Protein AF-A0A8S3FYD8-F1 (afdb_monomer_lite)

pLDDT: mean 73.53, std 14.23, range [37.28, 95.0]

Radius of gyration: 24.41 Å; chains: 1; bounding box: 54×34×75 Å

Structure (mmCIF, N/CA/C/O backbone):
data_AF-A0A8S3FYD8-F1
#
_entry.id   AF-A0A8S3FYD8-F1
#
loop_
_atom_site.group_PDB
_atom_site.id
_atom_site.type_symbol
_atom_site.label_atom_id
_atom_site.label_alt_id
_atom_site.label_comp_id
_atom_site.label_asym_id
_atom_site.label_entity_id
_atom_site.label_seq_id
_atom_site.pdbx_PDB_ins_code
_atom_site.Cartn_x
_atom_site.Cartn_y
_atom_site.Cartn_z
_atom_site.occupancy
_atom_site.B_iso_or_equiv
_atom_site.auth_seq_id
_atom_site.auth_comp_id
_atom_site.auth_asym_id
_atom_site.auth_atom_id
_atom_site.pdbx_PDB_model_num
ATOM 1 N N . THR A 1 1 ? -15.188 19.829 -11.669 1.00 52.38 1 THR A N 1
ATOM 2 C CA . THR A 1 1 ? -14.509 18.523 -11.457 1.00 52.38 1 THR A CA 1
ATOM 3 C C . THR A 1 1 ? -14.418 17.639 -12.703 1.00 52.38 1 THR A C 1
ATOM 5 O O . THR A 1 1 ? -13.476 16.859 -12.767 1.00 52.38 1 THR A O 1
ATOM 8 N N . ARG A 1 2 ? -15.321 17.734 -13.700 1.00 42.88 2 ARG A N 1
ATOM 9 C CA . ARG A 1 2 ? -15.277 16.916 -14.939 1.00 42.88 2 ARG A CA 1
ATOM 10 C C . ARG A 1 2 ? -14.131 17.308 -15.902 1.00 42.88 2 ARG A C 1
ATOM 12 O O . ARG A 1 2 ? -13.414 16.416 -16.341 1.00 42.88 2 ARG A O 1
ATOM 19 N N . ASN A 1 3 ? -13.878 18.611 -16.092 1.00 51.38 3 ASN A N 1
ATOM 20 C CA . ASN A 1 3 ? -12.781 19.121 -16.938 1.00 51.38 3 ASN A CA 1
ATOM 21 C C . ASN A 1 3 ? -11.383 18.725 -16.440 1.00 51.38 3 ASN A C 1
ATOM 23 O O . ASN A 1 3 ? -10.582 18.248 -17.230 1.00 51.38 3 ASN A O 1
ATOM 27 N N . ASN A 1 4 ? -11.104 18.809 -15.133 1.00 56.72 4 ASN A N 1
ATOM 28 C CA . ASN A 1 4 ? -9.782 18.427 -14.610 1.00 56.72 4 ASN A CA 1
ATOM 29 C C . ASN A 1 4 ? -9.491 16.926 -14.765 1.00 56.72 4 ASN A C 1
ATOM 31 O O . ASN A 1 4 ? -8.348 16.554 -14.984 1.00 56.72 4 ASN A O 1
ATOM 35 N N . LYS A 1 5 ? -10.509 16.053 -14.694 1.00 61.22 5 LYS A N 1
ATOM 36 C CA . LYS A 1 5 ? -10.326 14.611 -14.943 1.00 61.22 5 LYS A CA 1
ATOM 37 C C . LYS A 1 5 ? -10.052 14.306 -16.418 1.00 61.22 5 LYS A C 1
ATOM 39 O O . LYS A 1 5 ? -9.301 13.382 -16.702 1.00 61.22 5 LYS A O 1
ATOM 44 N N . GLN A 1 6 ? -10.671 15.044 -17.340 1.00 64.75 6 GLN A N 1
ATOM 45 C CA . GLN A 1 6 ? -10.434 14.892 -18.780 1.00 64.75 6 GLN A CA 1
ATOM 46 C C . GLN A 1 6 ? -9.068 15.450 -19.186 1.00 64.75 6 GLN A C 1
ATOM 48 O O . GLN A 1 6 ? -8.337 14.772 -19.897 1.00 64.75 6 GLN A O 1
ATOM 53 N N . LEU A 1 7 ? -8.694 16.619 -18.659 1.00 64.81 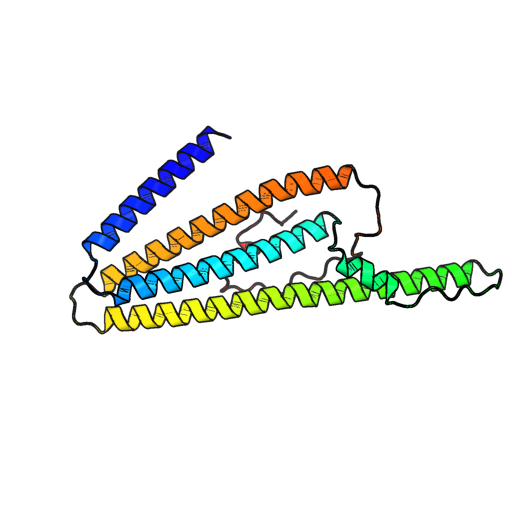7 LEU A N 1
ATOM 54 C CA . LEU A 1 7 ? -7.370 17.207 -18.850 1.00 64.81 7 LEU A CA 1
ATOM 55 C C . LEU A 1 7 ? -6.269 16.307 -18.277 1.00 64.81 7 LEU A C 1
ATOM 57 O O . LEU A 1 7 ? -5.275 16.068 -18.947 1.00 64.81 7 LEU A O 1
ATOM 61 N N . GLN A 1 8 ? -6.471 15.735 -17.086 1.00 66.00 8 GLN A N 1
ATOM 62 C CA . GLN A 1 8 ? -5.500 14.807 -16.509 1.00 66.00 8 GLN A CA 1
ATOM 63 C C . GLN A 1 8 ? -5.354 13.536 -17.349 1.00 66.00 8 GLN A C 1
ATOM 65 O O . GLN A 1 8 ? -4.237 13.121 -17.610 1.00 66.00 8 GLN A O 1
ATOM 70 N N . LYS A 1 9 ? -6.461 12.954 -17.833 1.00 69.62 9 LYS A N 1
ATOM 71 C CA . LYS A 1 9 ? -6.405 11.816 -18.764 1.00 69.62 9 LYS A CA 1
ATOM 72 C C . LYS A 1 9 ? -5.676 12.160 -20.061 1.00 69.62 9 LYS A C 1
ATOM 74 O O . LYS A 1 9 ? -4.971 11.315 -20.590 1.00 69.62 9 LYS A O 1
ATOM 79 N N . PHE A 1 10 ? -5.859 13.375 -20.574 1.00 64.44 10 PHE A N 1
ATOM 80 C CA . PHE A 1 10 ? -5.164 13.841 -21.770 1.00 64.44 10 PHE A CA 1
ATOM 81 C C . PHE A 1 10 ? -3.656 13.985 -21.527 1.00 64.44 10 PHE A C 1
ATOM 83 O O . PHE A 1 10 ? -2.876 13.460 -22.310 1.00 64.44 10 PHE A O 1
ATOM 90 N N . ILE A 1 11 ? -3.255 14.623 -20.422 1.00 65.62 11 ILE A N 1
ATOM 91 C CA . ILE A 1 11 ? -1.847 14.758 -20.010 1.00 65.62 11 ILE A CA 1
ATOM 92 C C . ILE A 1 11 ? -1.217 13.381 -19.785 1.00 65.62 11 ILE A C 1
ATOM 94 O O . ILE A 1 11 ? -0.105 13.131 -20.243 1.00 65.62 11 ILE A O 1
ATOM 98 N N . ASP A 1 12 ? -1.936 12.481 -19.110 1.00 70.19 12 ASP A N 1
ATOM 99 C CA . ASP A 1 12 ? -1.457 11.130 -18.846 1.00 70.19 12 ASP A CA 1
ATOM 100 C C . ASP A 1 12 ? -1.263 10.363 -20.166 1.00 70.19 12 ASP A C 1
ATOM 102 O O . ASP A 1 12 ? -0.187 9.828 -20.399 1.00 70.19 12 ASP A O 1
ATOM 106 N N . ASN A 1 13 ? -2.241 10.403 -21.077 1.00 69.50 13 ASN A N 1
ATOM 107 C CA . ASN A 1 13 ? -2.130 9.771 -22.394 1.00 69.50 13 ASN A CA 1
ATOM 108 C C . ASN A 1 13 ? -1.018 10.385 -23.261 1.00 69.50 13 ASN A C 1
ATOM 110 O O . ASN A 1 13 ? -0.365 9.663 -24.006 1.00 69.50 13 ASN A O 1
ATOM 114 N N . PHE A 1 14 ? -0.813 11.704 -23.203 1.00 64.88 14 PHE A N 1
ATOM 115 C CA . PHE A 1 14 ? 0.225 12.383 -23.979 1.00 64.88 14 PHE A CA 1
ATOM 116 C C . PHE A 1 14 ? 1.622 11.959 -23.519 1.00 64.88 14 PHE A C 1
ATOM 118 O O . PHE A 1 14 ? 2.414 11.500 -24.337 1.00 64.88 14 PHE A O 1
ATOM 125 N N . HIS A 1 15 ? 1.893 12.018 -22.212 1.00 62.22 15 HIS A N 1
ATOM 126 C CA . HIS A 1 15 ? 3.175 11.578 -21.661 1.00 62.22 15 HIS A CA 1
ATOM 127 C C . HIS A 1 15 ? 3.398 10.076 -21.818 1.00 62.22 15 HIS A C 1
ATOM 129 O O . HIS A 1 15 ? 4.518 9.662 -22.092 1.00 62.22 15 HIS A O 1
ATOM 135 N N . GLU A 1 16 ? 2.357 9.256 -21.669 1.00 65.38 16 GLU A N 1
ATOM 136 C CA . GLU A 1 16 ? 2.450 7.810 -21.878 1.00 65.38 16 GLU A CA 1
ATOM 137 C C . GLU A 1 16 ? 2.788 7.489 -23.339 1.00 65.38 16 GLU A C 1
ATOM 139 O O . GLU A 1 16 ? 3.662 6.664 -23.582 1.00 65.38 16 GLU A O 1
ATOM 144 N N . ASN A 1 17 ? 2.200 8.207 -24.302 1.00 62.59 17 ASN A N 1
ATOM 145 C CA . ASN A 1 17 ? 2.540 8.079 -25.719 1.00 62.59 17 ASN A CA 1
ATOM 146 C C . ASN A 1 17 ? 3.960 8.571 -26.033 1.00 62.59 17 ASN A C 1
ATOM 148 O O . ASN A 1 17 ? 4.659 7.918 -26.798 1.00 62.59 17 ASN A O 1
ATOM 152 N N . GLU A 1 18 ? 4.402 9.683 -25.448 1.00 60.47 18 GLU A N 1
ATOM 153 C CA . GLU A 1 18 ? 5.739 10.250 -25.669 1.00 60.47 18 GLU A CA 1
ATOM 154 C C . GLU A 1 18 ? 6.841 9.362 -25.060 1.00 60.47 18 GLU A C 1
ATOM 156 O O . GLU A 1 18 ? 7.821 9.031 -25.730 1.00 60.47 18 GLU A O 1
ATOM 161 N N . LEU A 1 19 ? 6.646 8.869 -23.830 1.00 61.19 19 LEU A N 1
ATOM 162 C CA . LEU A 1 19 ? 7.533 7.892 -23.188 1.00 61.19 19 LEU A CA 1
ATOM 163 C C . LEU A 1 19 ? 7.531 6.559 -23.934 1.00 61.19 19 LEU A C 1
ATOM 165 O O . LEU A 1 19 ? 8.596 5.990 -24.154 1.00 61.19 19 LEU A O 1
ATOM 169 N N . PHE A 1 20 ? 6.363 6.065 -24.355 1.00 62.00 20 PHE A N 1
ATOM 170 C CA . PHE A 1 20 ? 6.270 4.827 -25.124 1.00 62.00 20 PHE A CA 1
ATOM 171 C C . PHE A 1 20 ? 6.949 4.963 -26.489 1.00 62.00 20 PHE A C 1
ATOM 173 O O . PHE A 1 20 ? 7.693 4.067 -26.876 1.00 62.00 20 PHE A O 1
ATOM 180 N N . GLN A 1 21 ? 6.771 6.083 -27.198 1.00 59.66 21 GLN A N 1
ATOM 181 C CA . GLN A 1 21 ? 7.483 6.365 -28.450 1.00 59.66 21 GLN A CA 1
ATOM 182 C C . GLN A 1 21 ? 8.993 6.441 -28.229 1.00 59.66 21 GLN A C 1
ATOM 184 O O . GLN A 1 21 ? 9.745 5.852 -29.000 1.00 59.66 21 GLN A O 1
ATOM 189 N N . THR A 1 22 ? 9.440 7.085 -27.153 1.00 58.31 22 THR A N 1
ATOM 190 C CA . THR A 1 22 ? 10.866 7.204 -26.827 1.00 58.31 22 THR A CA 1
ATOM 191 C C . THR A 1 22 ? 11.478 5.833 -26.522 1.00 58.31 22 THR A C 1
ATOM 193 O O . THR A 1 22 ? 12.444 5.442 -27.169 1.00 58.31 22 THR A O 1
ATOM 196 N N . ILE A 1 23 ? 10.851 5.031 -25.654 1.00 57.91 23 ILE A N 1
ATOM 197 C CA . ILE A 1 23 ? 11.277 3.649 -25.366 1.00 57.91 23 ILE A CA 1
ATOM 198 C C . ILE A 1 23 ? 11.252 2.797 -26.639 1.00 57.91 23 ILE A C 1
ATOM 200 O O . ILE A 1 23 ? 12.173 2.027 -26.878 1.00 57.91 23 ILE A O 1
ATOM 204 N N . SER A 1 24 ? 10.242 2.966 -27.497 1.00 56.91 24 SER A N 1
ATOM 205 C CA . SER A 1 24 ? 10.142 2.263 -28.784 1.00 56.91 24 SER A CA 1
ATOM 206 C C . SER A 1 24 ? 11.234 2.667 -29.778 1.00 56.91 24 SER A C 1
ATOM 208 O O . SER A 1 24 ? 11.618 1.855 -30.612 1.00 56.91 24 SER A O 1
ATOM 210 N N . THR A 1 25 ? 11.747 3.896 -29.686 1.00 54.56 25 THR A N 1
ATOM 211 C CA . THR A 1 25 ? 12.804 4.428 -30.564 1.00 54.56 25 THR A CA 1
ATOM 212 C C . THR A 1 25 ? 14.178 3.865 -30.196 1.00 54.56 25 THR A C 1
ATOM 214 O O . THR A 1 25 ? 15.016 3.665 -31.072 1.00 54.56 25 THR A O 1
ATOM 217 N N . TYR A 1 26 ? 14.395 3.552 -28.915 1.00 53.84 26 TYR A N 1
ATOM 218 C CA . TYR A 1 26 ? 15.633 2.944 -28.412 1.00 53.84 26 TYR A CA 1
ATOM 219 C C . TYR A 1 26 ? 15.473 1.473 -28.009 1.00 53.84 26 TYR A C 1
ATOM 221 O O . TYR A 1 26 ? 16.402 0.896 -27.440 1.00 53.84 26 TYR A O 1
ATOM 229 N N . ARG A 1 27 ? 14.322 0.854 -28.321 1.00 53.62 27 ARG A N 1
ATOM 230 C CA . ARG A 1 27 ? 14.072 -0.578 -28.129 1.00 53.62 27 ARG A CA 1
ATOM 231 C C . ARG A 1 27 ? 15.158 -1.345 -28.869 1.00 53.62 27 ARG A C 1
ATOM 233 O O . ARG A 1 27 ? 15.151 -1.466 -30.092 1.00 53.62 27 ARG A O 1
ATOM 240 N N . LEU A 1 28 ? 16.096 -1.894 -28.111 1.00 51.38 28 LEU A N 1
ATOM 241 C CA . LEU A 1 28 ? 16.905 -2.990 -28.605 1.00 51.38 28 LEU A CA 1
ATOM 242 C C . LEU A 1 28 ? 15.920 -4.144 -28.748 1.00 51.38 28 LEU A C 1
ATOM 244 O O . LEU A 1 28 ? 15.380 -4.572 -27.734 1.00 51.38 28 LEU A O 1
ATOM 248 N N . ASN A 1 29 ? 15.635 -4.570 -29.982 1.00 50.03 29 ASN A N 1
ATOM 249 C CA . ASN A 1 29 ? 14.743 -5.676 -30.364 1.00 50.03 29 ASN A CA 1
ATOM 250 C C . ASN A 1 29 ? 15.049 -6.988 -29.602 1.00 50.03 29 ASN A C 1
ATOM 252 O O . ASN A 1 29 ? 15.534 -7.957 -30.179 1.00 50.03 29 ASN A O 1
ATOM 256 N N . SER A 1 30 ? 14.793 -7.030 -28.301 1.00 55.94 30 SER A N 1
ATOM 257 C CA . SER A 1 30 ? 15.086 -8.147 -27.419 1.00 55.94 30 SER A CA 1
ATOM 258 C C . SER A 1 30 ? 13.851 -8.400 -26.573 1.00 55.94 30 SER A C 1
ATOM 260 O O . SER A 1 30 ? 13.367 -7.535 -25.845 1.00 55.94 30 SER A O 1
ATOM 262 N N . ILE A 1 31 ? 13.330 -9.615 -26.713 1.00 57.41 31 ILE A N 1
ATOM 263 C CA . ILE A 1 31 ? 12.166 -10.147 -26.000 1.00 57.41 31 ILE A CA 1
ATOM 264 C C . ILE A 1 31 ? 12.330 -10.006 -24.469 1.00 57.41 31 ILE A C 1
ATOM 266 O O . ILE A 1 31 ? 11.337 -9.962 -23.745 1.00 57.41 31 ILE A O 1
ATOM 270 N N . ASP A 1 32 ? 13.562 -9.851 -23.980 1.00 68.62 32 ASP A N 1
ATOM 271 C CA . ASP A 1 32 ? 13.905 -9.769 -22.561 1.00 68.62 32 ASP A CA 1
ATOM 272 C C . ASP A 1 32 ? 13.596 -8.403 -21.918 1.00 68.62 32 ASP A C 1
ATOM 274 O O . ASP A 1 32 ? 13.178 -8.359 -20.762 1.00 68.62 32 ASP A O 1
ATOM 278 N N . GLN A 1 33 ? 13.704 -7.279 -22.642 1.00 72.94 33 GLN A N 1
ATOM 279 C CA . GLN A 1 33 ? 13.414 -5.945 -22.078 1.00 72.94 33 GLN A CA 1
ATOM 280 C C . GLN A 1 33 ? 11.937 -5.778 -21.705 1.00 72.94 33 GLN A C 1
ATOM 282 O O . GLN A 1 33 ? 11.613 -5.314 -20.610 1.00 72.94 33 GLN A O 1
ATOM 287 N N . ASP A 1 34 ? 11.038 -6.198 -22.595 1.00 75.56 34 ASP A N 1
ATOM 288 C CA . ASP A 1 34 ? 9.598 -6.141 -22.344 1.00 75.56 34 ASP A CA 1
ATOM 289 C C . ASP A 1 34 ? 9.207 -7.056 -21.172 1.00 75.56 34 ASP A C 1
ATOM 291 O O . ASP A 1 34 ? 8.317 -6.718 -20.390 1.00 75.56 34 ASP A O 1
ATOM 295 N N . GLN A 1 35 ? 9.899 -8.188 -20.987 1.00 84.06 35 GLN A N 1
ATOM 296 C CA . GLN A 1 35 ? 9.692 -9.042 -19.816 1.00 84.06 35 GLN A CA 1
ATOM 297 C C . GLN A 1 35 ? 10.082 -8.336 -18.515 1.00 84.06 35 GLN A C 1
ATOM 299 O O . GLN A 1 35 ? 9.295 -8.369 -17.568 1.00 84.06 35 GLN A O 1
ATOM 304 N N . TYR A 1 36 ? 11.236 -7.665 -18.466 1.00 85.19 36 TYR A N 1
ATOM 305 C CA . TYR A 1 36 ? 11.650 -6.897 -17.287 1.00 85.19 36 TYR A CA 1
ATOM 306 C C . TYR A 1 36 ? 10.662 -5.777 -16.957 1.00 85.19 36 TYR A C 1
ATOM 308 O O . TYR A 1 36 ? 10.220 -5.668 -15.814 1.00 85.19 36 TYR A O 1
ATOM 316 N N . ILE A 1 37 ? 10.253 -4.984 -17.953 1.00 85.00 37 ILE A N 1
ATOM 317 C CA . ILE A 1 37 ? 9.282 -3.897 -17.756 1.00 85.00 37 ILE A CA 1
ATOM 318 C C . ILE A 1 37 ? 7.955 -4.455 -17.227 1.00 85.00 37 ILE A C 1
ATOM 320 O O . ILE A 1 37 ? 7.420 -3.941 -16.245 1.00 85.00 37 ILE A O 1
ATOM 324 N N . ASN A 1 38 ? 7.447 -5.544 -17.811 1.00 87.56 38 ASN A N 1
ATOM 325 C CA . ASN A 1 38 ? 6.203 -6.172 -17.363 1.00 87.56 38 ASN A CA 1
ATOM 326 C C . ASN A 1 38 ? 6.300 -6.712 -15.927 1.00 87.56 38 ASN A C 1
ATOM 328 O O . ASN A 1 38 ? 5.356 -6.560 -15.149 1.00 87.56 38 ASN A O 1
ATOM 332 N N . ARG A 1 39 ? 7.434 -7.311 -15.541 1.00 92.31 39 ARG A N 1
ATOM 333 C CA . ARG A 1 39 ? 7.658 -7.782 -14.163 1.00 92.31 39 ARG A CA 1
ATOM 334 C C . ARG A 1 39 ? 7.722 -6.621 -13.176 1.00 92.31 39 ARG A C 1
ATOM 336 O O . ARG A 1 39 ? 7.016 -6.651 -12.169 1.00 92.31 39 ARG A O 1
ATOM 343 N N . LEU A 1 40 ? 8.489 -5.577 -13.491 1.00 92.00 40 LEU A N 1
ATOM 344 C CA . LEU A 1 40 ? 8.584 -4.358 -12.683 1.00 92.00 40 LEU A CA 1
ATOM 345 C C . LEU A 1 40 ? 7.212 -3.696 -12.500 1.00 92.00 40 LEU A C 1
ATOM 347 O O . LEU A 1 40 ? 6.856 -3.300 -11.387 1.00 92.00 40 LEU A O 1
ATOM 351 N N . MET A 1 41 ? 6.415 -3.624 -13.570 1.00 91.88 41 MET A N 1
ATOM 352 C CA . MET A 1 41 ? 5.044 -3.114 -13.524 1.00 91.88 41 MET A CA 1
ATOM 353 C C . MET A 1 41 ? 4.141 -3.978 -12.646 1.00 91.88 41 MET A C 1
ATOM 355 O O . MET A 1 41 ? 3.469 -3.442 -11.766 1.00 91.88 41 MET A O 1
ATOM 359 N N . SER A 1 42 ? 4.181 -5.304 -12.798 1.00 95.00 42 SER A N 1
ATOM 360 C CA . SER A 1 42 ? 3.393 -6.218 -11.965 1.00 95.00 42 SER A CA 1
ATOM 361 C C . SER A 1 42 ? 3.737 -6.090 -10.476 1.00 95.00 42 SER A C 1
ATOM 363 O O . SER A 1 42 ? 2.839 -6.085 -9.631 1.00 95.00 42 SER A O 1
ATOM 365 N N . ILE A 1 43 ? 5.020 -5.925 -10.133 1.00 94.06 43 ILE A N 1
ATOM 366 C CA . ILE A 1 43 ? 5.446 -5.674 -8.749 1.00 94.06 43 ILE A CA 1
ATOM 367 C C . ILE A 1 43 ? 4.833 -4.363 -8.230 1.00 94.06 43 ILE A C 1
ATOM 369 O O . ILE A 1 43 ? 4.250 -4.348 -7.143 1.00 94.06 43 ILE A O 1
ATOM 373 N N . ARG A 1 44 ? 4.887 -3.273 -9.010 1.00 92.25 44 ARG A N 1
ATOM 374 C CA . ARG A 1 44 ? 4.294 -1.978 -8.624 1.00 92.25 44 ARG A CA 1
ATOM 375 C C . ARG A 1 44 ? 2.775 -2.032 -8.477 1.00 92.25 44 ARG A C 1
ATOM 377 O O . ARG A 1 44 ? 2.238 -1.423 -7.553 1.00 92.25 44 ARG A O 1
ATOM 384 N N . GLU A 1 45 ? 2.078 -2.775 -9.328 1.00 93.44 45 GLU A N 1
ATOM 385 C CA . GLU A 1 45 ? 0.628 -2.980 -9.222 1.00 93.44 45 GLU A CA 1
ATOM 386 C C . GLU A 1 45 ? 0.247 -3.747 -7.948 1.00 93.44 45 GLU A C 1
ATOM 388 O O . GLU A 1 45 ? -0.695 -3.363 -7.244 1.00 93.44 45 GLU A O 1
ATOM 393 N N . LYS A 1 46 ? 1.011 -4.790 -7.594 1.00 94.88 46 LYS A N 1
ATOM 394 C CA . LYS A 1 46 ? 0.821 -5.536 -6.340 1.00 94.88 46 LYS A CA 1
ATOM 395 C C . LYS A 1 46 ? 1.062 -4.649 -5.119 1.00 94.88 46 LYS A C 1
ATOM 397 O O . LYS A 1 46 ? 0.215 -4.613 -4.227 1.00 94.88 46 LYS A O 1
ATOM 402 N N . GLN A 1 47 ? 2.143 -3.862 -5.113 1.00 91.19 47 GLN A N 1
ATOM 403 C CA . GLN A 1 47 ? 2.397 -2.874 -4.055 1.00 91.19 47 GLN A CA 1
ATOM 404 C C . GLN A 1 47 ? 1.269 -1.855 -3.934 1.00 91.19 47 GLN A C 1
ATOM 406 O O . GLN A 1 47 ? 0.808 -1.576 -2.830 1.00 91.19 47 GLN A O 1
ATOM 411 N N . SER A 1 48 ? 0.792 -1.329 -5.064 1.00 91.69 48 SER A N 1
ATOM 412 C CA . SER A 1 48 ? -0.315 -0.376 -5.087 1.00 91.69 48 SER A CA 1
ATOM 413 C C . SER A 1 48 ? -1.596 -0.976 -4.506 1.00 91.69 48 SER A C 1
ATOM 415 O O . SER A 1 48 ? -2.341 -0.265 -3.836 1.00 91.69 48 SER A O 1
ATOM 417 N N . THR A 1 49 ? -1.857 -2.262 -4.748 1.00 93.12 49 THR A N 1
ATOM 418 C CA . THR A 1 49 ? -3.034 -2.967 -4.217 1.00 93.12 49 THR A CA 1
ATOM 419 C C . THR A 1 49 ? -2.946 -3.122 -2.700 1.00 93.12 49 THR A C 1
ATOM 421 O O . THR A 1 49 ? -3.865 -2.729 -1.988 1.00 93.12 49 THR A O 1
ATOM 424 N N . ILE A 1 50 ? -1.806 -3.606 -2.198 1.00 92.50 50 ILE A N 1
ATOM 425 C CA . ILE A 1 50 ? -1.548 -3.747 -0.757 1.00 92.50 50 ILE A CA 1
ATOM 426 C C . ILE A 1 50 ? -1.663 -2.400 -0.048 1.00 92.50 50 ILE A C 1
ATOM 428 O O . ILE A 1 50 ? -2.277 -2.284 1.013 1.00 92.50 50 ILE A O 1
ATOM 432 N N . TYR A 1 51 ? -1.096 -1.361 -0.654 1.00 88.25 51 TYR A N 1
ATOM 433 C CA . TYR A 1 51 ? -1.163 -0.018 -0.111 1.00 88.25 51 TYR A CA 1
ATOM 434 C C . TYR A 1 51 ? -2.594 0.529 -0.089 1.00 88.25 51 TYR A C 1
ATOM 436 O O . TYR A 1 51 ? -3.003 1.169 0.880 1.00 88.25 51 TYR A O 1
ATOM 444 N N . GLU A 1 52 ? -3.388 0.256 -1.126 1.00 89.81 52 GLU A N 1
ATOM 445 C CA . GLU A 1 52 ? -4.805 0.606 -1.130 1.00 89.81 52 GLU A CA 1
ATOM 446 C C . GLU A 1 52 ? -5.555 -0.070 0.028 1.00 89.81 52 GLU A C 1
ATOM 448 O O . GLU A 1 52 ? -6.308 0.600 0.741 1.00 89.81 52 GLU A O 1
ATOM 453 N N . ASP A 1 53 ? -5.324 -1.365 0.251 1.00 89.94 53 ASP A N 1
ATOM 454 C CA . ASP A 1 53 ? -5.951 -2.128 1.333 1.00 89.94 53 ASP A CA 1
ATOM 455 C C . ASP A 1 53 ? -5.559 -1.598 2.720 1.00 89.94 53 ASP A C 1
ATOM 457 O O . ASP A 1 53 ? -6.425 -1.431 3.590 1.00 89.94 53 ASP A O 1
ATOM 461 N N . LEU A 1 54 ? -4.282 -1.245 2.905 1.00 88.75 54 LEU A N 1
ATOM 462 C CA . LEU A 1 54 ? -3.781 -0.580 4.107 1.00 88.75 54 LEU A CA 1
ATOM 463 C C . LEU A 1 54 ? -4.514 0.748 4.352 1.00 88.75 54 LEU A C 1
ATOM 465 O O . LEU A 1 54 ? -5.123 0.935 5.408 1.00 88.75 54 LEU A O 1
ATOM 469 N N . LEU A 1 55 ? -4.539 1.646 3.361 1.00 85.69 55 LEU A N 1
ATOM 470 C CA . LEU A 1 55 ? -5.230 2.936 3.471 1.00 85.69 55 LEU A CA 1
ATOM 471 C C . LEU A 1 55 ? -6.731 2.763 3.738 1.00 85.69 55 LEU A C 1
ATOM 473 O O . LEU A 1 55 ? -7.341 3.542 4.477 1.00 85.69 55 LEU A O 1
ATOM 477 N N . MET A 1 56 ? -7.349 1.736 3.154 1.00 84.94 56 MET A N 1
ATOM 478 C CA . MET A 1 56 ? -8.748 1.403 3.399 1.00 84.94 56 MET A CA 1
ATOM 479 C C . MET A 1 56 ? -8.998 0.940 4.832 1.00 84.94 56 MET A C 1
ATOM 481 O O . MET A 1 56 ? -10.016 1.330 5.417 1.00 84.94 56 MET A O 1
ATOM 485 N N . LEU A 1 57 ? -8.102 0.138 5.410 1.00 85.50 57 LEU A N 1
ATOM 486 C CA . LEU A 1 57 ? -8.169 -0.265 6.813 1.00 85.50 57 LEU A CA 1
ATOM 487 C C . LEU A 1 57 ? -8.041 0.951 7.741 1.00 85.50 57 LEU A C 1
ATOM 489 O O . LEU A 1 57 ? -8.883 1.132 8.626 1.00 85.50 57 LEU A O 1
ATOM 493 N N . GLU A 1 58 ? -7.058 1.819 7.500 1.00 82.31 58 GLU A N 1
ATOM 494 C CA . GLU A 1 58 ? -6.853 3.040 8.288 1.00 82.31 58 GLU A CA 1
ATOM 495 C C . GLU A 1 58 ? -8.071 3.967 8.225 1.00 82.31 58 GLU A C 1
ATOM 497 O O . GLU A 1 58 ? -8.611 4.375 9.257 1.00 82.31 58 GLU A O 1
ATOM 502 N N . MET A 1 59 ? -8.588 4.233 7.021 1.00 79.06 59 MET A N 1
ATOM 503 C CA . MET A 1 59 ? -9.784 5.060 6.833 1.00 79.06 59 MET A CA 1
ATOM 504 C C . MET A 1 59 ? -11.009 4.479 7.534 1.00 79.06 59 MET A C 1
ATOM 506 O O . MET A 1 59 ? -11.800 5.221 8.127 1.00 79.06 59 MET A O 1
ATOM 510 N N . ARG A 1 60 ? -11.186 3.156 7.475 1.00 79.38 60 ARG A N 1
ATOM 511 C CA . ARG A 1 60 ? -12.273 2.460 8.168 1.00 79.38 60 ARG A CA 1
ATOM 512 C C . ARG A 1 60 ? -12.176 2.649 9.670 1.00 79.38 60 ARG A C 1
ATOM 514 O O . ARG A 1 60 ? -13.188 2.977 10.288 1.00 79.38 60 ARG A O 1
ATOM 521 N N . VAL A 1 61 ? -10.992 2.510 10.257 1.00 78.56 61 VAL A N 1
ATOM 522 C CA . VAL A 1 61 ? -10.854 2.684 11.703 1.00 78.56 61 VAL A CA 1
ATOM 523 C C . VAL A 1 61 ? -11.030 4.147 12.112 1.00 78.56 61 VAL A C 1
ATOM 525 O O . VAL A 1 61 ? -11.790 4.412 13.045 1.00 78.56 61 VAL A O 1
ATOM 528 N N . LEU A 1 62 ? -10.440 5.101 11.381 1.00 76.25 62 LEU A N 1
ATOM 529 C CA . LEU A 1 62 ? -10.652 6.539 11.603 1.00 76.25 62 LEU A CA 1
ATOM 530 C C . LEU A 1 62 ? -12.143 6.900 11.559 1.00 76.25 62 LEU A C 1
ATOM 532 O O . LEU A 1 62 ? -12.646 7.665 12.383 1.00 76.25 62 LEU A O 1
ATOM 536 N N . CYS A 1 63 ? -12.881 6.297 10.627 1.00 73.62 63 CYS A N 1
ATOM 537 C CA . CYS A 1 63 ? -14.321 6.490 10.495 1.00 73.62 63 CYS A CA 1
ATOM 538 C C . CYS A 1 63 ? -15.156 5.611 11.441 1.00 73.62 63 CYS A C 1
ATOM 540 O O . CYS A 1 63 ? -16.383 5.632 11.338 1.00 73.62 63 CYS A O 1
ATOM 542 N N . LYS A 1 64 ? -14.535 4.876 12.375 1.00 76.19 64 LYS A N 1
ATOM 543 C CA . LYS A 1 64 ? -15.211 4.008 13.356 1.00 76.19 64 LYS A CA 1
ATOM 544 C C . LYS A 1 64 ? -16.064 2.915 12.692 1.00 76.19 64 LYS A C 1
ATOM 546 O O . LYS A 1 64 ? -17.175 2.616 13.125 1.00 76.19 64 LYS A O 1
ATOM 551 N N . PHE A 1 65 ? -15.548 2.339 11.609 1.00 75.69 65 PHE A N 1
ATOM 552 C CA . PHE A 1 65 ? -16.102 1.205 10.869 1.00 75.69 65 PHE A CA 1
ATOM 553 C C . PHE A 1 65 ? -15.122 0.033 10.892 1.00 75.69 65 PHE A C 1
ATOM 555 O O . PHE A 1 65 ? -14.578 -0.357 9.860 1.00 75.69 65 PHE A O 1
ATOM 562 N N . LEU A 1 66 ? -14.884 -0.526 12.079 1.00 73.50 66 LEU A N 1
ATOM 563 C CA . LEU A 1 66 ? -14.031 -1.704 12.205 1.00 73.50 66 LEU A CA 1
ATOM 564 C C . LEU A 1 66 ? -14.569 -2.881 11.378 1.00 73.50 66 LEU A C 1
ATOM 566 O O . LEU A 1 66 ? -15.789 -3.057 11.283 1.00 73.50 66 LEU A O 1
ATOM 570 N N . PRO A 1 67 ? -13.684 -3.690 10.771 1.00 73.12 67 PRO A N 1
ATOM 571 C CA . PRO A 1 67 ? -14.124 -4.903 10.111 1.00 73.12 67 PRO A CA 1
ATOM 572 C C . PRO A 1 67 ? -14.713 -5.905 11.120 1.00 73.12 67 PRO A C 1
ATOM 574 O O . PRO A 1 67 ? -14.366 -5.924 12.300 1.00 73.12 67 PRO A O 1
ATOM 577 N N . LYS A 1 68 ? -15.649 -6.738 10.647 1.00 74.50 68 LYS A N 1
ATOM 578 C CA . LYS A 1 68 ? -16.501 -7.598 11.495 1.00 74.50 68 LYS A CA 1
ATOM 579 C C . LYS A 1 68 ? -15.727 -8.607 12.351 1.00 74.50 68 LYS A C 1
ATOM 581 O O . LYS A 1 68 ? -16.241 -9.068 13.365 1.00 74.50 68 LYS A O 1
ATOM 586 N N . ASN A 1 69 ? -14.511 -8.969 11.952 1.00 73.69 69 ASN A N 1
ATOM 587 C CA . ASN A 1 69 ? -13.618 -9.823 12.737 1.00 73.69 69 ASN A CA 1
ATOM 588 C C . ASN A 1 69 ? -13.248 -9.188 14.093 1.00 73.69 69 ASN A C 1
ATOM 590 O O . ASN A 1 69 ? -13.118 -9.905 15.080 1.00 73.69 69 ASN A O 1
ATOM 594 N N . PHE A 1 70 ? -13.198 -7.855 14.198 1.00 73.69 70 PHE A N 1
ATOM 595 C CA . PHE A 1 70 ? -12.996 -7.167 15.480 1.00 73.69 70 PHE A CA 1
ATOM 596 C C . PHE A 1 70 ? -14.206 -7.290 16.418 1.00 73.69 70 PHE A C 1
ATOM 598 O O . PHE A 1 70 ? -14.035 -7.288 17.637 1.00 73.69 70 PHE A O 1
ATOM 605 N N . ASP A 1 71 ? -15.418 -7.451 15.880 1.00 67.88 71 ASP A N 1
ATOM 606 C CA . ASP A 1 71 ? -16.629 -7.682 16.680 1.00 67.88 71 ASP A CA 1
ATOM 607 C C . ASP A 1 71 ? -16.683 -9.118 17.231 1.00 67.88 71 ASP A C 1
ATOM 609 O O . ASP A 1 71 ? -17.364 -9.394 18.218 1.00 67.88 71 ASP A O 1
ATOM 613 N N . GLN A 1 72 ? -15.954 -10.057 16.617 1.00 72.50 72 GLN A N 1
ATOM 614 C CA . GLN A 1 72 ? -15.848 -11.432 17.115 1.00 72.50 72 GLN A CA 1
ATOM 615 C C . GLN A 1 72 ? -14.968 -11.518 18.371 1.00 72.50 72 GLN A C 1
ATOM 617 O O . GLN A 1 72 ? -15.243 -12.347 19.238 1.00 72.50 72 GLN A O 1
ATOM 622 N N . LEU A 1 73 ? -13.992 -10.614 18.537 1.00 71.81 73 LEU A N 1
ATOM 623 C CA . LEU A 1 73 ? -13.169 -10.526 19.754 1.00 71.81 73 LEU A CA 1
ATOM 624 C C . LEU A 1 73 ? -14.019 -10.252 21.005 1.00 71.81 73 LEU A C 1
ATOM 626 O O . LEU A 1 73 ? -13.753 -10.810 22.065 1.00 71.81 73 LEU A O 1
ATOM 630 N N . GLU A 1 74 ? -15.090 -9.460 20.878 1.00 69.56 74 GLU A N 1
ATOM 631 C CA . GLU A 1 74 ? -16.041 -9.208 21.974 1.00 69.56 74 GLU A CA 1
ATOM 632 C C . GLU A 1 74 ? -16.770 -10.474 22.440 1.00 69.56 74 GLU A C 1
ATOM 634 O O . GLU A 1 74 ? -17.138 -10.582 23.615 1.00 69.56 74 GLU A O 1
ATOM 639 N N . LYS A 1 75 ? -16.988 -11.422 21.519 1.00 71.00 75 LYS A N 1
ATOM 640 C CA . LYS A 1 75 ? -17.637 -12.710 21.794 1.00 71.00 75 LYS A CA 1
ATOM 641 C C . LYS A 1 75 ? -16.659 -13.730 22.375 1.00 71.00 75 LYS A C 1
ATOM 643 O O . LYS A 1 75 ? -17.070 -14.542 23.195 1.00 71.00 75 LYS A O 1
ATOM 648 N N . PHE A 1 76 ? -15.392 -13.679 21.961 1.00 71.62 76 PHE A N 1
ATOM 649 C CA . PHE A 1 76 ? -14.347 -14.607 22.399 1.00 71.62 76 PHE A CA 1
ATOM 650 C C . PHE A 1 76 ? -13.787 -14.263 23.788 1.00 71.62 76 PHE A C 1
ATOM 652 O O . PHE A 1 76 ? -13.525 -15.154 24.593 1.00 71.62 76 PHE A O 1
ATOM 659 N N . ILE A 1 77 ? -13.642 -12.972 24.107 1.00 69.50 77 ILE A N 1
ATOM 660 C CA . ILE A 1 77 ? -13.143 -12.507 25.409 1.00 69.50 77 ILE A CA 1
ATOM 661 C C . ILE A 1 77 ? -14.287 -12.590 26.426 1.00 69.50 77 ILE A C 1
ATOM 663 O O . ILE A 1 77 ? -15.036 -11.628 26.614 1.00 69.50 77 ILE A O 1
ATOM 667 N N . ALA A 1 78 ? -14.406 -13.795 26.994 1.00 58.44 78 ALA A N 1
ATOM 668 C CA . ALA A 1 78 ? -15.256 -14.285 28.081 1.00 58.44 78 ALA A CA 1
ATOM 669 C C . ALA A 1 78 ? -16.637 -13.598 28.242 1.00 58.44 78 ALA A C 1
ATOM 671 O O . ALA A 1 78 ? -16.711 -12.411 28.590 1.00 58.44 78 ALA A O 1
ATOM 672 N N . PRO A 1 79 ? -17.762 -14.327 28.080 1.00 59.03 79 PRO A N 1
ATOM 673 C CA . PRO A 1 79 ? -19.074 -13.790 28.429 1.00 59.03 79 PRO A CA 1
ATOM 674 C C . PRO A 1 79 ? -19.082 -13.352 29.900 1.00 59.03 79 PRO A C 1
ATOM 676 O O . PRO A 1 79 ? -18.457 -13.983 30.751 1.00 59.03 79 PRO A O 1
ATOM 679 N N . MET A 1 80 ? -19.769 -12.245 30.203 1.00 58.22 80 MET A N 1
ATOM 680 C CA . MET A 1 80 ? -19.944 -11.810 31.589 1.00 58.22 80 MET A CA 1
ATOM 681 C C . MET A 1 80 ? -20.591 -12.948 32.374 1.00 58.22 80 MET A C 1
ATOM 683 O O . MET A 1 80 ? -21.753 -13.272 32.135 1.00 58.22 80 MET A O 1
ATOM 687 N N . ILE A 1 81 ? -19.855 -13.524 33.323 1.00 56.59 81 ILE A N 1
ATOM 688 C CA . ILE A 1 81 ? -20.469 -14.295 34.396 1.00 56.59 81 ILE A CA 1
ATOM 689 C C . ILE A 1 81 ? -21.261 -13.261 35.193 1.00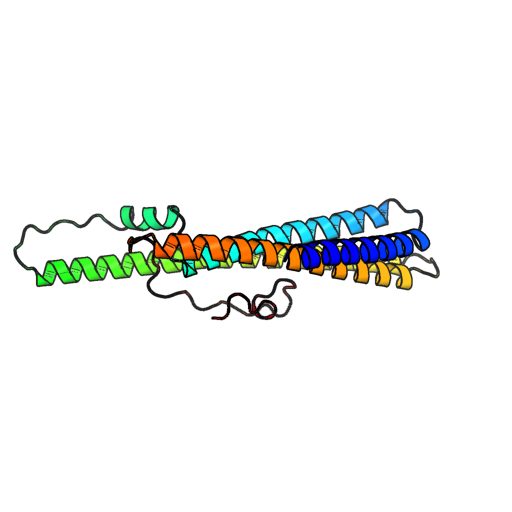 56.59 81 ILE A C 1
ATOM 691 O O . ILE A 1 81 ? -20.681 -12.434 35.898 1.00 56.59 81 ILE A O 1
ATOM 695 N N . TYR A 1 82 ? -22.577 -13.231 34.986 1.00 53.91 82 TYR A N 1
ATOM 696 C CA . TYR A 1 82 ? -23.470 -12.448 35.826 1.00 53.91 82 TYR A CA 1
ATOM 697 C C . TYR A 1 82 ? -23.328 -12.998 37.240 1.00 53.91 82 TYR A C 1
ATOM 699 O O . TYR A 1 82 ? -23.799 -14.091 37.540 1.00 53.91 82 TYR A O 1
ATOM 707 N N . SER A 1 83 ? -22.624 -12.260 38.094 1.00 50.06 83 SER A N 1
ATOM 708 C CA . SER A 1 83 ? -22.676 -12.519 39.522 1.00 50.06 83 SER A CA 1
ATOM 709 C C . SER A 1 83 ? -24.042 -12.030 40.007 1.00 50.06 83 SER A C 1
ATOM 711 O O . SER A 1 83 ? -24.349 -10.855 39.802 1.00 50.06 83 SER A O 1
ATOM 713 N N . PRO A 1 84 ? -24.877 -12.883 40.620 1.00 55.50 84 PRO A N 1
ATOM 714 C CA . PRO A 1 84 ? -26.229 -12.523 41.055 1.00 55.50 84 PRO A CA 1
ATOM 715 C C . PRO A 1 84 ? -26.248 -11.610 42.299 1.00 55.50 84 PRO A C 1
ATOM 717 O O . PRO A 1 84 ? -27.278 -11.459 42.946 1.00 55.50 84 PRO A O 1
ATOM 720 N N . LEU A 1 85 ? -25.115 -11.010 42.673 1.00 54.72 85 LEU A N 1
ATOM 721 C CA . LEU A 1 85 ? -24.968 -10.221 43.892 1.00 54.72 85 LEU A CA 1
ATOM 722 C C . LEU A 1 85 ? -25.144 -8.726 43.593 1.00 54.72 85 LEU A C 1
ATOM 724 O O . LEU A 1 85 ? -24.351 -8.155 42.846 1.00 54.72 85 LEU A O 1
ATOM 728 N N . ASN A 1 86 ? -26.160 -8.121 44.226 1.00 57.75 86 ASN A N 1
ATOM 729 C CA . ASN A 1 86 ? -26.519 -6.691 44.268 1.00 57.75 86 ASN A CA 1
ATOM 730 C C . ASN A 1 86 ? -25.355 -5.784 44.718 1.00 57.75 86 ASN A C 1
ATOM 732 O O . ASN A 1 86 ? -25.364 -5.221 45.811 1.00 57.75 86 ASN A O 1
ATOM 736 N N . ASN A 1 87 ? -24.312 -5.662 43.906 1.00 70.25 87 ASN A N 1
ATOM 737 C CA . ASN A 1 87 ? -23.222 -4.735 44.154 1.00 70.25 87 ASN A CA 1
ATOM 738 C C . ASN A 1 87 ? -22.856 -4.046 42.836 1.00 70.25 87 ASN A C 1
ATOM 740 O O . ASN A 1 87 ? -22.017 -4.522 42.061 1.00 70.25 87 ASN A O 1
ATOM 744 N N . ASP A 1 88 ? -23.548 -2.937 42.568 1.00 74.38 88 ASP A N 1
ATOM 745 C CA . ASP A 1 88 ? -23.423 -2.153 41.337 1.00 74.38 88 ASP A CA 1
ATOM 746 C C . ASP A 1 88 ? -21.970 -1.744 41.074 1.00 74.38 88 ASP A C 1
ATOM 748 O O . ASP A 1 88 ? -21.503 -1.829 39.938 1.00 74.38 88 ASP A O 1
ATOM 752 N N . GLN A 1 89 ? -21.211 -1.432 42.131 1.00 77.69 89 GLN A N 1
ATOM 753 C CA . GLN A 1 89 ? -19.787 -1.099 42.061 1.00 77.69 89 GLN A CA 1
ATOM 754 C C . GLN A 1 89 ? -18.957 -2.241 41.448 1.00 77.69 89 GLN A C 1
ATOM 756 O O . GLN A 1 89 ? -18.249 -2.040 40.461 1.00 77.69 89 GLN A O 1
ATOM 761 N N . LYS A 1 90 ? -19.101 -3.469 41.971 1.00 76.25 90 LYS A N 1
ATOM 762 C CA . LYS A 1 90 ? -18.389 -4.654 41.454 1.00 76.25 90 LYS A CA 1
ATOM 763 C C . LYS A 1 90 ? -18.806 -4.973 40.020 1.00 76.25 90 LYS A C 1
ATOM 765 O O . LYS A 1 90 ? -17.975 -5.352 39.197 1.00 76.25 90 LYS A O 1
ATOM 770 N N . THR A 1 91 ? -20.083 -4.784 39.693 1.00 75.25 91 THR A N 1
ATOM 771 C CA . THR A 1 91 ? -20.592 -4.988 38.330 1.00 75.25 91 THR A CA 1
ATOM 772 C C . THR A 1 91 ? -19.983 -3.980 37.352 1.00 75.25 91 THR A C 1
ATOM 774 O O . THR A 1 91 ? -19.557 -4.363 36.258 1.00 75.25 91 THR A O 1
ATOM 777 N N . ILE A 1 92 ? -19.883 -2.707 37.744 1.00 77.12 92 ILE A N 1
ATOM 778 C CA . ILE A 1 92 ? -19.241 -1.642 36.962 1.00 77.12 92 ILE A CA 1
ATOM 779 C C . ILE A 1 92 ? -17.747 -1.932 36.768 1.00 77.12 92 ILE A C 1
ATOM 781 O O . ILE A 1 92 ? -17.251 -1.856 35.643 1.00 77.12 92 ILE A O 1
ATOM 785 N N . GLU A 1 93 ? -17.028 -2.327 37.819 1.00 79.94 93 GLU A N 1
ATOM 786 C CA . GLU A 1 93 ? -15.602 -2.672 37.747 1.00 79.94 93 GLU A CA 1
ATOM 787 C C . GLU A 1 93 ? -15.331 -3.831 36.782 1.00 79.94 93 GLU A C 1
ATOM 789 O O . GLU A 1 93 ? -14.434 -3.742 35.938 1.00 79.94 93 GLU A O 1
ATOM 794 N N . VAL A 1 94 ? -16.144 -4.892 36.834 1.00 78.75 94 VAL A N 1
ATOM 795 C CA . VAL A 1 94 ? -16.031 -6.034 35.915 1.00 78.75 94 VAL A CA 1
ATOM 796 C C . VAL A 1 94 ? -16.331 -5.615 34.471 1.00 78.75 94 VAL A C 1
ATOM 798 O O . VAL A 1 94 ? -15.595 -6.011 33.562 1.00 78.75 94 VAL A O 1
ATOM 801 N N . ARG A 1 95 ? -17.351 -4.772 34.234 1.00 76.75 95 ARG A N 1
ATOM 802 C CA . ARG A 1 95 ? -17.633 -4.212 32.893 1.00 76.75 95 ARG A CA 1
ATOM 803 C C . ARG A 1 95 ? -16.459 -3.393 32.369 1.00 76.75 95 ARG A C 1
ATOM 805 O O . ARG A 1 95 ? -16.049 -3.589 31.226 1.00 76.75 95 ARG A O 1
ATOM 812 N N . ASN A 1 96 ? -15.892 -2.527 33.204 1.00 78.69 96 ASN A N 1
ATOM 813 C CA . ASN A 1 96 ? -14.761 -1.678 32.840 1.00 78.69 96 ASN A CA 1
ATOM 814 C C . ASN A 1 96 ? -13.507 -2.503 32.541 1.00 78.69 96 ASN A C 1
ATOM 816 O O . ASN A 1 96 ? -12.825 -2.244 31.548 1.00 78.69 96 ASN A O 1
ATOM 820 N N . LYS A 1 97 ? -13.217 -3.526 33.354 1.00 81.19 97 LYS A N 1
ATOM 821 C CA . LYS A 1 97 ? -12.094 -4.442 33.122 1.00 81.19 97 LYS A CA 1
ATOM 822 C C . LYS A 1 97 ? -12.262 -5.186 31.798 1.00 81.19 97 LYS A C 1
ATOM 824 O O . LYS A 1 97 ? -11.343 -5.179 30.985 1.00 81.19 97 LYS A O 1
ATOM 829 N N . ARG A 1 98 ? -13.453 -5.736 31.534 1.00 78.88 98 ARG A N 1
ATOM 830 C CA . ARG A 1 98 ? -13.762 -6.409 30.263 1.00 78.88 98 ARG A CA 1
ATOM 831 C C . ARG A 1 98 ? -13.615 -5.466 29.070 1.00 78.88 98 ARG A C 1
ATOM 833 O O . ARG A 1 98 ? -12.992 -5.835 28.080 1.00 78.88 98 ARG A O 1
ATOM 840 N N . TYR A 1 99 ? -14.146 -4.248 29.171 1.00 78.56 99 TYR A N 1
ATOM 841 C CA . TYR A 1 99 ? -14.005 -3.236 28.126 1.00 78.56 99 TYR A CA 1
ATOM 842 C C . TYR A 1 99 ? -12.530 -2.936 27.832 1.00 78.56 99 TYR A C 1
ATOM 844 O O . TYR A 1 99 ? -12.134 -2.953 26.670 1.00 78.56 99 TYR A O 1
ATOM 852 N N . LYS A 1 100 ? -11.700 -2.742 28.868 1.00 80.50 100 LYS A N 1
ATOM 853 C CA . LYS A 1 100 ? -10.250 -2.543 28.710 1.00 80.50 100 LYS A CA 1
ATOM 854 C C . LYS A 1 100 ? -9.588 -3.721 27.989 1.00 80.50 100 LYS A C 1
ATOM 856 O O . LYS A 1 100 ? -8.877 -3.494 27.017 1.00 80.50 100 LYS A O 1
ATOM 861 N N . THR A 1 101 ? -9.867 -4.959 28.401 1.00 81.44 101 THR A N 1
ATOM 862 C CA . THR A 1 101 ? -9.299 -6.162 27.767 1.00 81.44 101 THR A CA 1
ATOM 863 C C . THR A 1 101 ? -9.700 -6.292 26.297 1.00 81.44 101 THR A C 1
ATOM 865 O O . THR A 1 101 ? -8.855 -6.570 25.453 1.00 81.44 101 THR A O 1
ATOM 868 N N . ILE A 1 102 ? -10.970 -6.047 25.963 1.00 80.50 102 ILE A N 1
ATOM 869 C CA . ILE A 1 102 ? -11.450 -6.077 24.573 1.00 80.50 102 ILE A CA 1
ATOM 870 C C . ILE A 1 102 ? -10.762 -4.996 23.742 1.00 80.50 102 ILE A C 1
ATOM 872 O O . ILE A 1 102 ? -10.333 -5.262 22.622 1.00 80.50 102 ILE A O 1
ATOM 876 N N . GLN A 1 103 ? -10.656 -3.777 24.272 1.00 79.75 103 GLN A N 1
ATOM 877 C CA . GLN A 1 103 ? -9.991 -2.677 23.577 1.00 79.75 103 GLN A CA 1
ATOM 878 C C . GLN A 1 103 ? -8.514 -2.973 23.324 1.00 79.75 103 GLN A C 1
ATOM 880 O O . GLN A 1 103 ? -8.023 -2.671 22.240 1.00 79.75 103 GLN A O 1
ATOM 885 N N . GLU A 1 104 ? -7.828 -3.596 24.277 1.00 81.31 104 GLU A N 1
ATOM 886 C CA . GLU A 1 104 ? -6.436 -4.008 24.110 1.00 81.31 104 GLU A CA 1
ATOM 887 C C . GLU A 1 104 ? -6.286 -5.103 23.050 1.00 81.31 104 GLU A C 1
ATOM 889 O O . GLU A 1 104 ? -5.476 -4.981 22.137 1.00 81.31 104 GLU A O 1
ATOM 894 N N . ALA A 1 105 ? -7.146 -6.121 23.075 1.00 82.50 105 ALA A N 1
ATOM 895 C CA . ALA A 1 105 ? -7.141 -7.161 22.050 1.00 82.50 105 ALA A CA 1
ATOM 896 C C . ALA A 1 105 ? -7.422 -6.601 20.645 1.00 82.50 105 ALA A C 1
ATOM 898 O O . ALA A 1 105 ? -6.783 -7.012 19.677 1.00 82.50 105 ALA A O 1
ATOM 899 N N . LYS A 1 106 ? -8.340 -5.629 20.522 1.00 81.00 106 LYS A N 1
ATOM 900 C CA . LYS A 1 106 ? -8.585 -4.920 19.257 1.00 81.00 106 LYS A CA 1
ATOM 901 C C . LYS A 1 106 ? -7.336 -4.153 18.798 1.00 81.00 106 LYS A C 1
ATOM 903 O O . LYS A 1 106 ? -7.041 -4.179 17.610 1.00 81.00 106 LYS A O 1
ATOM 908 N N . ARG A 1 107 ? -6.578 -3.514 19.698 1.00 80.50 107 ARG A N 1
ATOM 909 C CA . ARG A 1 107 ? -5.311 -2.840 19.342 1.00 80.50 107 ARG A CA 1
ATOM 910 C C . ARG A 1 107 ? -4.255 -3.824 18.858 1.00 80.50 107 ARG A C 1
ATOM 912 O O . ARG A 1 107 ? -3.693 -3.614 17.791 1.00 80.50 107 ARG A O 1
ATOM 919 N N . ILE A 1 108 ? -4.040 -4.914 19.594 1.00 81.88 108 ILE A N 1
ATOM 920 C CA . ILE A 1 108 ? -3.076 -5.959 19.224 1.00 81.88 108 ILE A CA 1
ATOM 921 C C . ILE A 1 108 ? -3.429 -6.536 17.852 1.00 81.88 108 ILE A C 1
ATOM 923 O O . ILE A 1 108 ? -2.577 -6.624 16.974 1.00 81.88 108 ILE A O 1
ATOM 927 N N . CYS A 1 109 ? -4.701 -6.873 17.635 1.00 83.88 109 CYS A N 1
ATOM 928 C CA . CYS A 1 109 ? -5.170 -7.404 16.361 1.00 83.88 109 CYS A CA 1
ATOM 929 C C . CYS A 1 109 ? -4.955 -6.408 15.211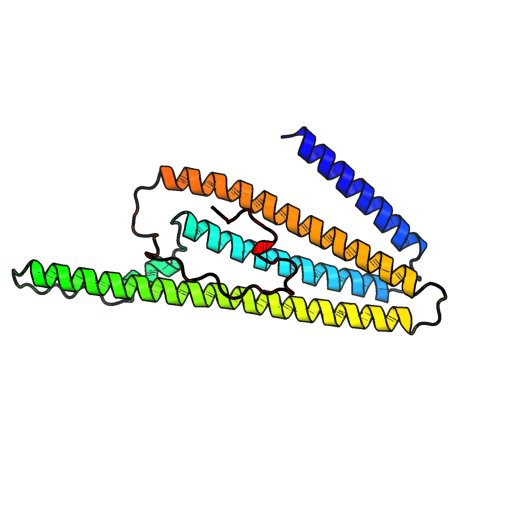 1.00 83.88 109 CYS A C 1
ATOM 931 O O . CYS A 1 109 ? -4.461 -6.796 14.155 1.00 83.88 109 CYS A O 1
ATOM 933 N N . LEU A 1 110 ? -5.269 -5.125 15.420 1.00 83.88 110 LEU A N 1
ATOM 934 C CA . LEU A 1 110 ? -5.009 -4.079 14.431 1.00 83.88 110 LEU A CA 1
ATOM 935 C C . LEU A 1 110 ? -3.513 -3.961 14.113 1.00 83.88 110 LEU A C 1
ATOM 937 O O . LEU A 1 110 ? -3.168 -3.921 12.937 1.00 83.88 110 LEU A O 1
ATOM 941 N N . ASN A 1 111 ? -2.640 -3.968 15.123 1.00 82.69 111 ASN A N 1
ATOM 942 C CA . ASN A 1 111 ? -1.190 -3.933 14.917 1.00 82.69 111 ASN A CA 1
ATOM 943 C C . ASN A 1 111 ? -0.700 -5.119 14.093 1.00 82.69 111 ASN A C 1
ATOM 945 O O . ASN A 1 111 ? 0.092 -4.933 13.180 1.00 82.69 111 ASN A O 1
ATOM 949 N N . VAL A 1 112 ? -1.208 -6.326 14.348 1.00 85.44 112 VAL A N 1
ATOM 950 C CA . VAL A 1 112 ? -0.857 -7.506 13.543 1.00 85.44 112 VAL A CA 1
ATOM 951 C C . VAL A 1 112 ? -1.240 -7.309 12.070 1.00 85.44 112 VAL A C 1
ATOM 953 O O . VAL A 1 112 ? -0.444 -7.630 11.190 1.00 85.44 112 VAL A O 1
ATOM 956 N N . PHE A 1 113 ? -2.419 -6.745 11.784 1.00 85.25 113 PHE A N 1
ATOM 957 C CA . PHE A 1 113 ? -2.815 -6.429 10.406 1.00 85.25 113 PHE A CA 1
ATOM 958 C C . PHE A 1 113 ? -1.915 -5.367 9.766 1.00 85.25 113 PHE A C 1
ATOM 960 O O . PHE A 1 113 ? -1.484 -5.554 8.632 1.00 85.25 113 PHE A O 1
ATOM 967 N N . LEU A 1 114 ? -1.629 -4.272 10.477 1.00 84.06 114 LEU A N 1
ATOM 968 C CA . LEU A 1 114 ? -0.770 -3.196 9.974 1.00 84.06 114 LEU A CA 1
ATOM 969 C C . LEU A 1 114 ? 0.644 -3.713 9.672 1.00 84.06 114 LEU A C 1
ATOM 971 O O . LEU A 1 114 ? 1.132 -3.517 8.561 1.00 84.06 114 LEU A O 1
ATOM 975 N N . ASN A 1 115 ? 1.234 -4.471 10.598 1.00 82.75 115 ASN A N 1
ATOM 976 C CA . ASN A 1 115 ? 2.554 -5.078 10.425 1.00 82.75 115 ASN A CA 1
ATOM 977 C C . ASN A 1 115 ? 2.584 -6.052 9.239 1.00 82.75 115 ASN A C 1
ATOM 979 O O . ASN A 1 115 ? 3.566 -6.110 8.508 1.00 82.75 115 ASN A O 1
ATOM 983 N N . SER A 1 116 ? 1.508 -6.815 9.017 1.00 89.25 116 SER A N 1
ATOM 984 C CA . SER A 1 116 ? 1.437 -7.731 7.876 1.00 89.25 116 SER A CA 1
ATOM 985 C C . SER A 1 116 ? 1.484 -6.991 6.537 1.00 89.25 116 SER A C 1
ATOM 987 O O . SER A 1 116 ? 2.195 -7.429 5.634 1.00 89.25 116 SER A O 1
ATOM 989 N N . TYR A 1 117 ? 0.775 -5.866 6.407 1.00 89.00 117 TYR A N 1
ATOM 990 C CA . TYR A 1 117 ? 0.847 -5.044 5.197 1.00 89.00 117 TYR A CA 1
ATOM 991 C C . TYR A 1 117 ? 2.224 -4.407 5.012 1.00 89.00 117 TYR A C 1
ATOM 993 O O . TYR A 1 117 ? 2.716 -4.339 3.888 1.00 89.00 117 TYR A O 1
ATOM 1001 N N . GLU A 1 118 ? 2.855 -3.964 6.099 1.00 84.62 118 GLU A N 1
ATOM 1002 C CA . GLU A 1 118 ? 4.199 -3.388 6.061 1.00 84.62 118 GLU A CA 1
ATOM 1003 C C . GLU A 1 118 ? 5.233 -4.389 5.534 1.00 84.62 118 GLU A C 1
ATOM 1005 O O . GLU A 1 118 ? 5.957 -4.076 4.588 1.00 84.62 118 GLU A O 1
ATOM 1010 N N . ILE A 1 119 ? 5.238 -5.611 6.076 1.00 87.69 119 ILE A N 1
ATOM 1011 C CA . ILE A 1 119 ? 6.123 -6.692 5.624 1.00 87.69 119 ILE A CA 1
ATOM 1012 C C . ILE A 1 119 ? 5.918 -6.957 4.129 1.00 87.69 119 ILE A C 1
ATOM 1014 O O . ILE A 1 119 ? 6.883 -6.973 3.372 1.00 87.69 119 ILE A O 1
ATOM 1018 N N . GLN A 1 120 ? 4.668 -7.078 3.671 1.00 91.25 120 GLN A N 1
ATOM 1019 C CA . GLN A 1 120 ? 4.391 -7.307 2.250 1.00 91.25 120 GLN A CA 1
ATOM 1020 C C . GLN A 1 120 ? 4.893 -6.153 1.367 1.00 91.25 120 GLN A C 1
ATOM 1022 O O . GLN A 1 120 ? 5.450 -6.386 0.294 1.00 91.25 120 GLN A O 1
ATOM 1027 N N . LEU A 1 121 ? 4.722 -4.897 1.795 1.00 89.12 121 LEU A N 1
ATOM 1028 C CA . LEU A 1 121 ? 5.231 -3.740 1.050 1.00 89.12 121 LEU A CA 1
ATOM 1029 C C . LEU A 1 121 ? 6.759 -3.769 0.933 1.00 89.12 121 LEU A C 1
ATOM 1031 O O . LEU A 1 121 ? 7.276 -3.484 -0.153 1.00 89.12 121 LEU A O 1
ATOM 1035 N N . GLN A 1 122 ? 7.457 -4.139 2.012 1.00 86.56 122 GLN A N 1
ATOM 1036 C CA . GLN A 1 122 ? 8.913 -4.305 2.034 1.00 86.56 122 GLN A CA 1
ATOM 1037 C C . GLN A 1 122 ? 9.368 -5.447 1.119 1.00 86.56 122 GLN A C 1
ATOM 1039 O O . GLN A 1 122 ? 10.272 -5.248 0.310 1.00 86.56 122 GLN A O 1
ATOM 1044 N N . GLU A 1 123 ? 8.707 -6.605 1.169 1.00 91.94 123 GLU A N 1
ATOM 1045 C CA . GLU A 1 123 ? 9.012 -7.752 0.304 1.00 91.94 123 GLU A CA 1
ATOM 1046 C C . GLU A 1 123 ? 8.929 -7.372 -1.177 1.00 91.94 123 GLU A C 1
ATOM 1048 O O . GLU A 1 123 ? 9.855 -7.627 -1.949 1.00 91.94 123 GLU A O 1
ATOM 1053 N N . TYR A 1 124 ? 7.851 -6.702 -1.590 1.00 93.25 124 TYR A N 1
ATOM 1054 C CA . TYR A 1 124 ? 7.726 -6.255 -2.974 1.00 93.25 124 TYR A CA 1
ATOM 1055 C C . TYR A 1 124 ? 8.686 -5.115 -3.327 1.00 93.25 124 TYR A C 1
ATOM 1057 O O . TYR A 1 124 ? 9.054 -4.972 -4.492 1.00 93.25 124 TYR A O 1
ATOM 1065 N N . HIS A 1 125 ? 9.095 -4.294 -2.358 1.00 89.19 125 HIS A N 1
ATOM 1066 C CA . HIS A 1 125 ? 10.090 -3.251 -2.598 1.00 89.19 125 HIS A CA 1
ATOM 1067 C C . HIS A 1 125 ? 11.444 -3.885 -2.906 1.00 89.19 125 HIS A C 1
ATOM 1069 O O . HIS A 1 125 ? 12.042 -3.563 -3.927 1.00 89.19 125 HIS A O 1
ATOM 1075 N N . GLN A 1 126 ? 11.844 -4.876 -2.112 1.00 91.38 126 GLN A N 1
ATOM 1076 C CA . GLN A 1 126 ? 13.056 -5.646 -2.350 1.00 91.38 126 GLN A CA 1
ATOM 1077 C C . GLN A 1 126 ? 13.000 -6.415 -3.680 1.00 91.38 126 GLN A C 1
ATOM 1079 O O . GLN A 1 126 ? 13.972 -6.421 -4.432 1.00 91.38 126 GLN A O 1
ATOM 1084 N N . GLN A 1 127 ? 11.859 -7.031 -4.019 1.00 94.00 127 GLN A N 1
ATOM 1085 C CA . GLN A 1 127 ? 11.675 -7.674 -5.329 1.00 94.00 127 GLN A CA 1
ATOM 1086 C C . GLN A 1 127 ? 11.848 -6.677 -6.478 1.00 94.00 127 GLN A C 1
ATOM 1088 O O . GLN A 1 127 ? 12.507 -6.996 -7.464 1.00 94.00 127 GLN A O 1
ATOM 1093 N N . TYR A 1 128 ? 11.286 -5.471 -6.346 1.00 93.88 128 TYR A N 1
ATOM 1094 C CA . TYR A 1 128 ? 11.433 -4.420 -7.348 1.00 93.88 128 TYR A CA 1
ATOM 1095 C C . TYR A 1 128 ? 12.899 -4.024 -7.529 1.00 93.88 128 TYR A C 1
ATOM 1097 O O . TYR A 1 128 ? 13.372 -3.974 -8.659 1.00 93.88 128 TYR A O 1
ATOM 1105 N N . GLU A 1 129 ? 13.614 -3.746 -6.436 1.00 92.19 129 GLU A N 1
ATOM 1106 C CA . GLU A 1 129 ? 15.022 -3.341 -6.485 1.00 92.19 129 GLU A CA 1
ATOM 1107 C C . GLU A 1 129 ? 15.898 -4.420 -7.121 1.00 92.19 129 GLU A C 1
ATOM 1109 O O . GLU A 1 129 ? 16.694 -4.117 -8.006 1.00 92.19 129 GLU A O 1
ATOM 1114 N N . ASN 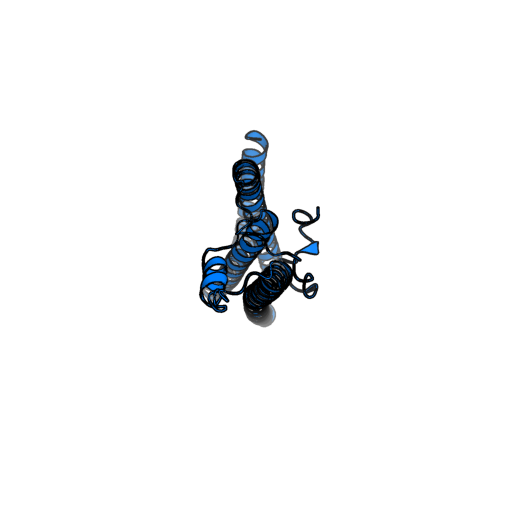A 1 130 ? 15.692 -5.685 -6.750 1.00 93.75 130 ASN A N 1
ATOM 1115 C CA . ASN A 1 130 ? 16.422 -6.808 -7.332 1.00 93.75 130 ASN A CA 1
ATOM 1116 C C . ASN A 1 130 ? 16.182 -6.930 -8.843 1.00 93.75 130 ASN A C 1
ATOM 1118 O O . ASN A 1 130 ? 17.136 -7.086 -9.605 1.00 93.75 130 ASN A O 1
ATOM 1122 N N . GLU A 1 131 ? 14.927 -6.842 -9.289 1.00 92.56 131 GLU A N 1
ATOM 1123 C CA . GLU A 1 131 ? 14.590 -6.942 -10.713 1.00 92.56 131 GLU A CA 1
ATOM 1124 C C . GLU A 1 131 ? 15.134 -5.735 -11.498 1.00 92.56 131 GLU A C 1
ATOM 1126 O O . GLU A 1 131 ? 15.586 -5.870 -12.636 1.00 92.56 131 GLU A O 1
ATOM 1131 N N . PHE A 1 132 ? 15.147 -4.552 -10.874 1.00 90.06 132 PHE A N 1
ATOM 1132 C CA . PHE A 1 132 ? 15.672 -3.324 -11.468 1.00 90.06 132 PHE A CA 1
ATOM 1133 C C . PHE A 1 132 ? 17.202 -3.353 -11.599 1.00 90.06 132 PHE A C 1
ATOM 1135 O O . PHE A 1 132 ? 17.728 -2.969 -12.642 1.00 90.06 132 PHE A O 1
ATOM 1142 N N . LEU A 1 133 ? 17.912 -3.881 -10.597 1.00 90.12 133 LEU A N 1
ATOM 1143 C CA . LEU A 1 133 ? 19.363 -4.107 -10.642 1.00 90.12 133 LEU A CA 1
ATOM 1144 C C . LEU A 1 133 ? 19.749 -5.153 -11.696 1.00 90.12 133 LEU A C 1
ATOM 1146 O O . LEU A 1 133 ? 20.743 -4.992 -12.403 1.00 90.12 133 LEU A O 1
ATOM 1150 N N . GLN A 1 134 ? 18.956 -6.218 -11.845 1.00 89.00 134 GLN A N 1
ATOM 1151 C CA . GLN A 1 134 ? 19.169 -7.193 -12.916 1.00 89.00 134 GLN A CA 1
ATOM 1152 C C . GLN A 1 134 ? 19.022 -6.543 -14.292 1.00 89.00 134 GLN A C 1
ATOM 1154 O O . GLN A 1 134 ? 19.893 -6.728 -15.143 1.00 89.00 134 GLN A O 1
ATOM 1159 N N . LEU A 1 135 ? 17.975 -5.735 -14.489 1.00 86.94 135 LEU A N 1
ATOM 1160 C CA . LEU A 1 135 ? 17.784 -4.969 -15.717 1.00 86.94 135 LEU A CA 1
ATOM 1161 C C . LEU A 1 135 ? 18.967 -4.028 -15.984 1.00 86.94 135 LEU A C 1
ATOM 1163 O O . LEU A 1 135 ? 19.482 -4.007 -17.101 1.00 86.94 135 LEU A O 1
ATOM 1167 N N . GLU A 1 136 ? 19.415 -3.278 -14.976 1.00 86.94 136 GLU A N 1
ATOM 1168 C CA . GLU A 1 136 ? 20.581 -2.396 -15.076 1.00 86.94 136 GLU A CA 1
ATOM 1169 C C . GLU A 1 136 ? 21.820 -3.176 -15.529 1.00 86.94 136 GLU A C 1
ATOM 1171 O O . GLU A 1 136 ? 22.441 -2.825 -16.532 1.00 86.94 136 GLU A O 1
ATOM 1176 N N . SER A 1 137 ? 22.130 -4.291 -14.863 1.00 84.88 137 SER A N 1
ATOM 1177 C CA . SER A 1 137 ? 23.273 -5.133 -15.222 1.00 84.88 137 SER A CA 1
ATOM 1178 C C . SER A 1 137 ? 23.165 -5.681 -16.649 1.00 84.88 137 SER A C 1
ATOM 1180 O O . SER A 1 137 ? 24.146 -5.678 -17.389 1.00 84.88 137 SER A O 1
ATOM 1182 N N . HIS A 1 138 ? 21.969 -6.091 -17.080 1.00 83.25 138 HIS A N 1
ATOM 1183 C CA . HIS A 1 138 ? 21.735 -6.615 -18.421 1.00 83.25 138 HIS A CA 1
ATOM 1184 C C . HIS A 1 138 ? 21.897 -5.532 -19.497 1.00 83.25 138 HIS A C 1
ATOM 1186 O O . HIS A 1 138 ? 22.430 -5.797 -20.574 1.00 83.25 138 HIS A O 1
ATOM 1192 N N . LEU A 1 139 ? 21.456 -4.302 -19.227 1.00 79.31 139 LEU A N 1
ATOM 1193 C CA . LEU A 1 139 ? 21.554 -3.191 -20.175 1.00 79.31 139 LEU A CA 1
ATOM 1194 C C . LEU A 1 139 ? 22.953 -2.577 -20.236 1.00 79.31 139 LEU A C 1
ATOM 1196 O O . LEU A 1 139 ? 23.371 -2.168 -21.316 1.00 79.31 139 LEU A O 1
ATOM 1200 N N . LEU A 1 140 ? 23.666 -2.512 -19.110 1.00 76.12 140 LEU A N 1
ATOM 1201 C CA . LEU A 1 140 ? 24.998 -1.908 -19.034 1.00 76.12 140 LEU A CA 1
ATOM 1202 C C . LEU A 1 140 ? 26.120 -2.868 -19.454 1.00 76.12 140 LEU A C 1
ATOM 1204 O O . LEU A 1 140 ? 27.133 -2.408 -19.974 1.00 76.12 140 LEU A O 1
ATOM 1208 N N . ASN A 1 141 ? 25.943 -4.185 -19.281 1.00 72.44 141 ASN A N 1
ATOM 1209 C CA . ASN A 1 141 ? 26.940 -5.182 -19.697 1.00 72.44 141 ASN A CA 1
ATOM 1210 C C . ASN A 1 141 ? 26.805 -5.607 -21.169 1.00 72.44 141 ASN A C 1
ATOM 1212 O O . ASN A 1 141 ? 27.743 -6.168 -21.735 1.00 72.44 141 ASN A O 1
ATOM 1216 N N . ASN A 1 142 ? 25.661 -5.348 -21.809 1.00 63.84 142 ASN A N 1
ATOM 1217 C CA . ASN A 1 142 ? 25.505 -5.555 -23.246 1.00 63.84 142 ASN A CA 1
ATOM 1218 C C . ASN A 1 142 ? 26.155 -4.388 -24.011 1.00 63.84 142 ASN A C 1
ATOM 1220 O O . ASN A 1 142 ? 25.813 -3.232 -23.789 1.00 63.84 142 ASN A O 1
ATOM 1224 N N . ILE A 1 143 ? 27.056 -4.700 -24.951 1.00 52.59 143 ILE A N 1
ATOM 1225 C CA . ILE A 1 143 ? 27.973 -3.796 -25.696 1.00 52.59 143 ILE A CA 1
ATOM 1226 C C . ILE A 1 143 ? 27.243 -2.776 -26.615 1.00 52.59 143 ILE A C 1
ATOM 1228 O O . ILE A 1 143 ? 27.835 -2.141 -27.485 1.00 52.59 143 ILE A O 1
ATOM 1232 N N . ASN A 1 144 ? 25.934 -2.581 -26.458 1.00 57.16 144 ASN A N 1
ATOM 1233 C CA . ASN A 1 144 ? 25.209 -1.576 -27.220 1.00 57.16 144 ASN A CA 1
ATOM 1234 C C . ASN A 1 144 ? 25.515 -0.170 -26.696 1.00 57.16 144 ASN A C 1
ATOM 1236 O O . ASN A 1 144 ? 25.316 0.136 -25.523 1.00 57.16 144 ASN A O 1
ATOM 1240 N N . ILE A 1 145 ? 25.905 0.709 -27.623 1.00 59.78 145 ILE A N 1
ATOM 1241 C CA . ILE A 1 145 ? 26.316 2.112 -27.414 1.00 59.78 145 ILE A CA 1
ATOM 1242 C C . ILE A 1 145 ? 25.267 2.941 -26.630 1.00 59.78 145 ILE A C 1
ATOM 1244 O O . ILE A 1 145 ? 25.593 3.982 -26.067 1.00 59.78 145 ILE A O 1
ATOM 1248 N N . ASN A 1 146 ? 24.025 2.451 -26.512 1.00 69.38 146 ASN A N 1
ATOM 1249 C CA . ASN A 1 146 ? 22.892 3.160 -25.913 1.00 69.38 146 ASN A CA 1
ATOM 1250 C C . ASN A 1 146 ? 22.339 2.543 -24.608 1.00 69.38 146 ASN A C 1
ATOM 1252 O O . ASN A 1 146 ? 21.297 3.001 -24.139 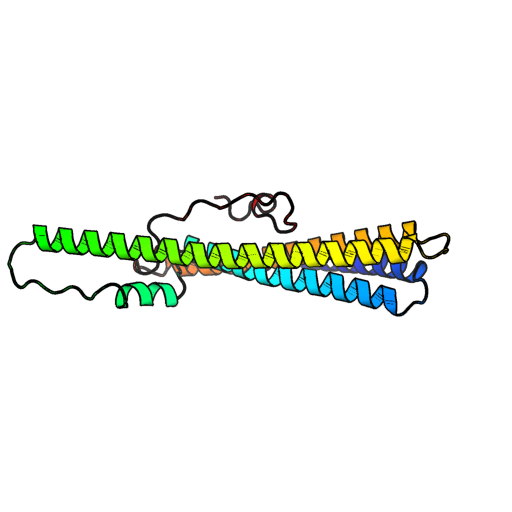1.00 69.38 146 ASN A O 1
ATOM 1256 N N . GLY A 1 147 ? 22.986 1.538 -24.000 1.00 71.75 147 GLY A N 1
ATOM 1257 C CA . GLY A 1 147 ? 22.456 0.831 -22.815 1.00 71.75 147 GLY A CA 1
ATOM 1258 C C . GLY A 1 147 ? 22.071 1.748 -21.642 1.00 71.75 147 GLY A C 1
ATOM 1259 O O . GLY A 1 147 ? 20.977 1.633 -21.089 1.00 71.75 147 GLY A O 1
ATOM 1260 N N . SER A 1 148 ? 22.917 2.736 -21.334 1.00 76.31 148 SER A N 1
ATOM 1261 C CA . SER A 1 148 ? 22.652 3.748 -20.296 1.00 76.31 148 SER A CA 1
ATOM 1262 C C . SER A 1 148 ? 21.442 4.638 -20.620 1.00 76.31 148 SER A C 1
ATOM 1264 O O . SER A 1 148 ? 20.617 4.919 -19.751 1.00 76.31 148 SER A O 1
ATOM 1266 N N . CYS A 1 149 ? 21.277 5.029 -21.889 1.00 77.12 149 CYS A N 1
ATOM 1267 C CA . CYS A 1 149 ? 20.141 5.841 -22.329 1.00 77.12 149 CYS A CA 1
ATOM 1268 C C . CYS A 1 149 ? 18.817 5.071 -22.196 1.00 77.12 149 CYS A C 1
ATOM 1270 O O . CYS A 1 149 ? 17.842 5.600 -21.661 1.00 77.12 149 CYS A O 1
ATOM 1272 N N . VAL A 1 150 ? 18.799 3.796 -22.603 1.00 77.00 150 VAL A N 1
ATOM 1273 C CA . VAL A 1 150 ? 17.623 2.920 -22.464 1.00 77.00 150 VAL A CA 1
ATOM 1274 C C . VAL A 1 150 ? 17.265 2.720 -20.992 1.00 77.00 150 VAL A C 1
ATOM 1276 O O . VAL A 1 150 ? 16.099 2.843 -20.620 1.00 77.00 150 VAL A O 1
ATOM 1279 N N . TYR A 1 151 ? 18.258 2.466 -20.138 1.00 82.19 151 TYR A N 1
ATOM 1280 C CA . TYR A 1 151 ? 18.044 2.319 -18.699 1.00 82.19 151 TYR A CA 1
ATOM 1281 C C . TYR A 1 151 ? 17.392 3.566 -18.082 1.00 82.19 151 TYR A C 1
ATOM 1283 O O . TYR A 1 151 ? 16.379 3.453 -17.391 1.00 82.19 151 TYR A O 1
ATOM 1291 N N . GLN A 1 152 ? 17.901 4.761 -18.400 1.00 81.94 152 GLN A N 1
ATOM 1292 C CA . GLN A 1 152 ? 17.323 6.023 -17.927 1.00 81.94 152 GLN A CA 1
ATOM 1293 C C . GLN A 1 152 ? 15.869 6.208 -18.380 1.00 81.94 152 GLN A C 1
ATOM 1295 O O . GLN A 1 152 ? 15.025 6.645 -17.597 1.00 81.94 152 GLN A O 1
ATOM 1300 N N . GLN A 1 153 ? 15.544 5.848 -19.623 1.00 80.25 153 GLN A N 1
ATOM 1301 C CA . GLN A 1 153 ? 14.175 5.937 -20.138 1.00 80.25 153 GLN A CA 1
ATOM 1302 C C . GLN A 1 153 ? 13.232 4.957 -19.439 1.00 80.25 153 GLN A C 1
ATOM 1304 O O . GLN A 1 153 ? 12.115 5.331 -19.076 1.00 80.25 153 GLN A O 1
ATOM 1309 N N . ILE A 1 154 ? 13.683 3.724 -19.188 1.00 83.06 154 ILE A N 1
ATOM 1310 C CA . ILE A 1 154 ? 12.900 2.749 -18.423 1.00 83.06 154 ILE A CA 1
ATOM 1311 C C . ILE A 1 154 ? 12.696 3.249 -16.991 1.00 83.06 154 ILE A C 1
ATOM 1313 O O . ILE A 1 154 ? 11.578 3.201 -16.481 1.00 83.06 154 ILE A O 1
ATOM 1317 N N . GLN A 1 155 ? 13.724 3.809 -16.352 1.00 86.56 155 GLN A N 1
ATOM 1318 C CA . GLN A 1 155 ? 13.597 4.406 -15.023 1.00 86.56 155 GLN A CA 1
ATOM 1319 C C . GLN A 1 155 ? 12.550 5.529 -14.999 1.00 86.56 155 GLN A C 1
ATOM 1321 O O . GLN A 1 155 ? 11.682 5.555 -14.123 1.00 86.56 155 GLN A O 1
ATOM 1326 N N . GLN A 1 156 ? 12.588 6.436 -15.978 1.00 82.31 156 GLN A N 1
ATOM 1327 C CA . GLN A 1 156 ? 11.601 7.509 -16.117 1.00 82.31 156 GLN A CA 1
ATOM 1328 C C . GLN A 1 156 ? 10.185 6.957 -16.314 1.00 82.31 156 GLN A C 1
ATOM 1330 O O . GLN A 1 156 ? 9.248 7.429 -15.667 1.00 82.31 156 GLN A O 1
ATOM 1335 N N . HIS A 1 157 ? 10.032 5.923 -17.143 1.00 83.00 157 HIS A N 1
ATOM 1336 C CA . HIS A 1 157 ? 8.757 5.246 -17.352 1.00 83.00 157 HIS A CA 1
ATOM 1337 C C . HIS A 1 157 ? 8.214 4.630 -16.064 1.00 83.00 157 HIS A C 1
ATOM 1339 O O . HIS A 1 157 ? 7.065 4.876 -15.695 1.00 83.00 157 HIS A O 1
ATOM 1345 N N . MET A 1 158 ? 9.043 3.883 -15.336 1.00 87.31 158 MET A N 1
ATOM 1346 C CA . MET A 1 158 ? 8.633 3.245 -14.088 1.00 87.31 158 MET A CA 1
ATOM 1347 C C . MET A 1 158 ? 8.274 4.271 -13.009 1.00 87.31 158 MET A C 1
ATOM 1349 O O . MET A 1 158 ? 7.297 4.084 -12.276 1.00 87.31 158 MET A O 1
ATOM 1353 N N . ASN A 1 159 ? 8.998 5.391 -12.941 1.00 86.75 159 ASN A N 1
ATOM 1354 C CA . ASN A 1 159 ? 8.664 6.508 -12.057 1.00 86.75 159 ASN A CA 1
ATOM 1355 C C . ASN A 1 159 ? 7.315 7.135 -12.427 1.00 86.75 159 ASN A C 1
ATOM 1357 O O . ASN A 1 159 ? 6.475 7.373 -11.555 1.00 86.75 159 ASN A O 1
ATOM 1361 N N . TYR A 1 160 ? 7.078 7.366 -13.720 1.00 84.38 160 TYR A N 1
ATOM 1362 C CA . TYR A 1 160 ? 5.804 7.872 -14.219 1.00 84.38 160 TYR A CA 1
ATOM 1363 C C . TYR A 1 160 ? 4.643 6.933 -13.859 1.00 84.38 160 TYR A C 1
ATOM 1365 O O . TYR A 1 160 ? 3.655 7.376 -13.267 1.00 84.38 160 TYR A O 1
ATOM 1373 N N . GLN A 1 161 ? 4.781 5.633 -14.131 1.00 83.81 161 GLN A N 1
ATOM 1374 C CA . GLN A 1 161 ? 3.749 4.640 -13.829 1.00 83.81 161 GLN A CA 1
ATOM 1375 C C . GLN A 1 161 ? 3.479 4.532 -12.326 1.00 83.81 161 GLN A C 1
ATOM 1377 O O . GLN A 1 161 ? 2.326 4.505 -11.893 1.00 83.81 161 GLN A O 1
ATOM 1382 N N . THR A 1 162 ? 4.528 4.580 -11.505 1.00 87.56 162 THR A N 1
ATOM 1383 C CA . THR A 1 162 ? 4.385 4.592 -10.045 1.00 87.56 162 THR A CA 1
ATOM 1384 C C . THR A 1 162 ? 3.602 5.821 -9.577 1.00 87.56 162 THR A C 1
ATOM 1386 O O . THR A 1 162 ? 2.679 5.700 -8.772 1.00 87.56 162 THR A O 1
ATOM 1389 N N . ASN A 1 163 ? 3.892 7.002 -10.132 1.00 84.62 163 ASN A N 1
ATOM 1390 C CA . ASN A 1 163 ? 3.149 8.232 -9.845 1.00 84.62 163 ASN A CA 1
ATOM 1391 C C . ASN A 1 163 ? 1.687 8.171 -10.318 1.00 84.62 163 ASN A C 1
ATOM 1393 O O . ASN A 1 163 ? 0.795 8.713 -9.656 1.00 84.62 163 ASN A O 1
ATOM 1397 N N . LYS A 1 164 ? 1.416 7.495 -11.436 1.00 85.75 164 LYS A N 1
ATOM 1398 C CA . LYS A 1 164 ? 0.059 7.253 -11.940 1.00 85.75 164 LYS A CA 1
ATOM 1399 C C . LYS A 1 164 ? -0.734 6.355 -10.984 1.00 85.75 164 LYS A C 1
ATOM 1401 O O . LYS A 1 164 ? -1.831 6.745 -10.580 1.00 85.75 164 LYS A O 1
ATOM 1406 N N . LEU A 1 165 ? -0.167 5.228 -10.547 1.00 89.50 165 LEU A N 1
ATOM 1407 C CA . LEU A 1 165 ? -0.771 4.318 -9.557 1.00 89.50 165 LEU A CA 1
ATOM 1408 C C . LEU A 1 165 ? -1.076 5.038 -8.238 1.00 89.50 165 LEU A C 1
ATOM 1410 O O . LEU A 1 165 ? -2.212 5.047 -7.763 1.00 89.50 165 LEU A O 1
ATOM 1414 N N . LYS A 1 166 ? -0.080 5.751 -7.711 1.00 85.88 166 LYS A N 1
ATOM 1415 C CA . LYS A 1 166 ? -0.183 6.657 -6.562 1.00 85.88 166 LYS A CA 1
ATOM 1416 C C . LYS A 1 166 ? -1.414 7.574 -6.647 1.00 85.88 166 LYS A C 1
ATOM 1418 O O . LYS A 1 166 ? -2.278 7.565 -5.768 1.00 85.88 166 LYS A O 1
ATOM 1423 N N . ARG A 1 167 ? -1.556 8.314 -7.753 1.00 85.06 167 ARG A N 1
ATOM 1424 C CA . ARG A 1 167 ? -2.708 9.202 -7.993 1.00 85.06 167 ARG A CA 1
ATOM 1425 C C . ARG A 1 167 ? -4.035 8.441 -8.036 1.00 85.06 167 ARG A C 1
ATOM 1427 O O . ARG A 1 167 ? -5.024 8.931 -7.486 1.00 85.06 167 ARG A O 1
ATOM 1434 N N . GLN A 1 168 ? -4.081 7.277 -8.685 1.00 87.44 168 GLN A N 1
ATOM 1435 C CA . GLN A 1 168 ? -5.292 6.452 -8.769 1.00 87.44 168 GLN A CA 1
ATOM 1436 C C . GLN A 1 168 ? -5.766 6.012 -7.380 1.00 87.44 168 GLN A C 1
ATOM 1438 O O . GLN A 1 168 ? -6.940 6.217 -7.047 1.00 87.44 168 GLN A O 1
ATOM 1443 N N . VAL A 1 169 ? -4.849 5.503 -6.550 1.00 87.25 169 VAL A N 1
ATOM 1444 C CA . VAL A 1 169 ? -5.129 5.127 -5.159 1.00 87.25 169 VAL A CA 1
ATOM 1445 C C . VAL A 1 169 ? -5.676 6.327 -4.389 1.00 87.25 169 VAL A C 1
ATOM 1447 O O . VAL A 1 169 ? -6.759 6.247 -3.808 1.00 87.25 169 VAL A O 1
ATOM 1450 N N . SER A 1 170 ? -5.024 7.490 -4.450 1.00 82.25 170 SER A N 1
ATOM 1451 C CA . SER A 1 170 ? -5.497 8.675 -3.719 1.00 82.25 170 SER A CA 1
ATOM 1452 C C . SER A 1 170 ? -6.880 9.146 -4.148 1.00 82.25 170 SER A C 1
ATOM 1454 O O . SER A 1 170 ? -7.696 9.529 -3.306 1.00 82.25 170 SER A O 1
ATOM 1456 N N . MET A 1 171 ? -7.183 9.114 -5.449 1.00 84.44 171 MET A N 1
ATOM 1457 C CA . MET A 1 171 ? -8.517 9.463 -5.938 1.00 84.44 171 MET A CA 1
ATOM 1458 C C . MET A 1 171 ? -9.580 8.498 -5.403 1.00 84.44 171 MET A C 1
ATOM 1460 O O . MET A 1 171 ? -10.660 8.944 -4.994 1.00 84.44 171 MET A O 1
ATOM 1464 N N . LYS A 1 172 ? -9.275 7.196 -5.373 1.00 85.94 172 LYS A N 1
ATOM 1465 C CA . LYS A 1 172 ? -10.172 6.151 -4.867 1.00 85.94 172 LYS A CA 1
ATOM 1466 C C . LYS A 1 172 ? -10.416 6.307 -3.364 1.00 85.94 172 LYS A C 1
ATOM 1468 O O . LYS A 1 172 ? -11.571 6.417 -2.943 1.00 85.94 172 LYS A O 1
ATOM 1473 N N . ILE A 1 173 ? -9.351 6.456 -2.578 1.00 83.81 173 ILE A N 1
ATOM 1474 C CA . ILE A 1 173 ? -9.413 6.668 -1.126 1.00 83.81 173 ILE A CA 1
ATOM 1475 C C . ILE A 1 173 ? -10.168 7.954 -0.774 1.00 83.81 173 ILE A C 1
ATOM 1477 O O . ILE A 1 173 ? -11.038 7.941 0.099 1.00 83.81 173 ILE A O 1
ATOM 1481 N N . ARG A 1 174 ? -9.935 9.062 -1.492 1.00 82.44 174 ARG A N 1
ATOM 1482 C CA . ARG A 1 174 ? -10.669 10.323 -1.280 1.00 82.44 174 ARG A CA 1
ATOM 1483 C C . ARG A 1 174 ? -12.173 10.162 -1.506 1.00 82.44 174 ARG A C 1
ATOM 1485 O O . ARG A 1 174 ? -12.969 10.689 -0.728 1.00 82.44 174 ARG A O 1
ATOM 1492 N N . SER A 1 175 ? -12.566 9.438 -2.554 1.00 83.00 175 SER A N 1
ATOM 1493 C CA . SER A 1 175 ? -13.976 9.148 -2.839 1.00 83.00 175 SER A CA 1
ATOM 1494 C C . SER A 1 175 ? -14.610 8.313 -1.722 1.00 83.00 175 SER A C 1
ATOM 1496 O O . SER A 1 175 ? -15.693 8.639 -1.230 1.00 83.00 175 SER A O 1
ATOM 1498 N N . LEU A 1 176 ? -13.913 7.266 -1.275 1.00 82.19 176 LEU A N 1
ATOM 1499 C CA . LEU A 1 176 ? -14.383 6.369 -0.219 1.00 82.19 176 LEU A CA 1
ATOM 1500 C C . LEU A 1 176 ? -14.480 7.072 1.139 1.00 82.19 176 LEU A C 1
ATOM 1502 O O . LEU A 1 176 ? -15.474 6.891 1.843 1.00 82.19 176 LEU A O 1
ATOM 1506 N N . ARG A 1 177 ? -13.530 7.952 1.474 1.00 80.75 177 ARG A N 1
ATOM 1507 C CA . ARG A 1 177 ? -13.565 8.773 2.695 1.00 80.75 177 ARG A CA 1
ATOM 1508 C C . ARG A 1 177 ? -14.855 9.586 2.797 1.00 80.75 177 ARG A C 1
ATOM 1510 O O . ARG A 1 177 ? -15.492 9.591 3.849 1.00 80.75 177 ARG A O 1
ATOM 1517 N N . GLY A 1 178 ? -15.282 10.232 1.710 1.00 79.19 178 GLY A N 1
ATOM 1518 C CA . GLY A 1 178 ? -16.536 10.994 1.689 1.00 79.19 178 GLY A CA 1
ATOM 1519 C C . GLY A 1 178 ? -17.762 10.131 2.013 1.00 79.19 178 GLY A C 1
ATOM 1520 O O . GLY A 1 178 ? -18.636 10.545 2.780 1.00 79.19 178 GLY A O 1
ATOM 1521 N N . ILE A 1 179 ? -17.796 8.904 1.485 1.00 84.44 179 ILE A N 1
ATOM 1522 C CA . ILE A 1 179 ? -18.865 7.929 1.742 1.00 84.44 179 ILE A CA 1
ATOM 1523 C C . ILE A 1 179 ? -18.834 7.467 3.204 1.00 84.44 179 ILE A C 1
ATOM 1525 O O . ILE A 1 179 ? -19.867 7.493 3.876 1.00 84.44 179 ILE A O 1
ATOM 1529 N N . LEU A 1 180 ? -17.659 7.093 3.720 1.00 81.44 180 LEU A N 1
ATOM 1530 C CA . LEU A 1 180 ? -17.494 6.617 5.095 1.00 81.44 180 LEU A CA 1
ATOM 1531 C C . LEU A 1 180 ? -17.869 7.694 6.120 1.00 81.44 180 LEU A C 1
ATOM 1533 O O . LEU A 1 180 ? -18.642 7.412 7.031 1.00 81.44 180 LEU A O 1
ATOM 1537 N N . ILE A 1 181 ? -17.431 8.943 5.942 1.00 79.81 181 ILE A N 1
ATOM 1538 C CA . ILE A 1 181 ? -17.799 10.054 6.836 1.00 79.81 181 ILE A CA 1
ATOM 1539 C C . ILE A 1 181 ? -19.317 10.280 6.832 1.00 79.81 181 ILE A C 1
ATOM 1541 O O . ILE A 1 181 ? -19.931 10.423 7.893 1.00 79.81 181 ILE A O 1
ATOM 1545 N N . LYS A 1 182 ? -19.946 10.282 5.648 1.00 80.44 182 LYS A N 1
ATOM 1546 C CA . LYS A 1 182 ? -21.401 10.444 5.518 1.00 80.44 182 LYS A CA 1
ATOM 1547 C C . LYS A 1 182 ? -22.155 9.320 6.231 1.00 80.44 182 LYS A C 1
ATOM 1549 O O . LYS A 1 182 ? -23.116 9.592 6.948 1.00 80.44 182 LYS A O 1
ATOM 1554 N N . ASN A 1 183 ? -21.706 8.079 6.068 1.00 80.31 183 ASN A N 1
ATOM 1555 C CA . ASN A 1 183 ? -22.298 6.924 6.736 1.00 80.31 183 ASN A CA 1
ATOM 1556 C C . ASN A 1 183 ? -22.067 6.965 8.249 1.00 80.31 183 ASN A C 1
ATOM 1558 O O . ASN A 1 183 ? -22.968 6.611 9.007 1.00 80.31 183 ASN A O 1
ATOM 1562 N N . ARG A 1 184 ? -20.907 7.454 8.712 1.00 73.81 184 ARG A N 1
ATOM 1563 C CA . ARG A 1 184 ? -20.630 7.592 10.146 1.00 73.81 184 ARG A CA 1
ATOM 1564 C C . ARG A 1 184 ? -21.589 8.569 10.810 1.00 73.81 184 ARG A C 1
ATOM 1566 O O . ARG A 1 184 ? -22.131 8.243 11.856 1.00 73.81 184 ARG A O 1
ATOM 1573 N N . ARG A 1 185 ? -21.858 9.722 10.187 1.00 74.00 185 ARG A N 1
ATOM 1574 C CA . ARG A 1 185 ? -22.836 10.705 10.699 1.00 74.00 185 ARG A CA 1
ATOM 1575 C C . ARG A 1 185 ? -24.245 10.126 10.869 1.00 74.00 185 ARG A C 1
ATOM 1577 O O . ARG A 1 185 ? -25.015 10.643 11.663 1.00 74.00 185 ARG A O 1
ATOM 1584 N N . ARG A 1 186 ? -24.578 9.067 10.126 1.00 75.94 186 ARG A N 1
ATOM 1585 C CA . ARG A 1 186 ? -25.878 8.379 10.176 1.00 75.94 186 ARG A CA 1
ATOM 1586 C C . ARG A 1 186 ? -25.900 7.179 11.126 1.00 75.94 186 ARG A C 1
ATOM 1588 O O . ARG A 1 186 ? -26.962 6.611 11.342 1.00 75.94 186 ARG A O 1
ATOM 1595 N N . SER A 1 187 ? -24.750 6.772 11.662 1.00 68.56 187 SER A N 1
ATOM 1596 C CA . SER A 1 187 ? -24.613 5.587 12.509 1.00 68.56 187 SER A CA 1
ATOM 1597 C C . SER A 1 187 ? -24.323 5.985 13.953 1.00 68.56 187 SER A C 1
ATOM 1599 O O . SER A 1 187 ? -23.297 6.596 14.246 1.00 68.56 187 SER A O 1
ATOM 1601 N N . SER A 1 188 ? -25.205 5.589 14.869 1.00 61.22 188 SER A N 1
ATOM 1602 C CA . SER A 1 188 ? -25.085 5.827 16.313 1.00 61.22 188 SER A CA 1
ATOM 1603 C C . SER A 1 188 ? -24.294 4.742 17.058 1.00 61.22 188 SER A C 1
ATOM 1605 O O . SER A 1 188 ? -24.054 4.871 18.255 1.00 61.22 188 SER A O 1
ATOM 1607 N N . SER A 1 189 ? -23.855 3.671 16.381 1.00 63.31 189 SER A N 1
ATOM 1608 C CA . SER A 1 189 ? -23.196 2.542 17.052 1.00 63.31 189 SER A CA 1
ATOM 1609 C C . SER A 1 189 ? -21.816 2.923 17.603 1.00 63.31 189 SER A C 1
ATOM 1611 O O . SER A 1 189 ? -20.967 3.458 16.881 1.00 63.31 189 SER A O 1
ATOM 1613 N N . ALA A 1 190 ? -21.592 2.609 18.882 1.00 56.50 190 ALA A N 1
ATOM 1614 C CA . ALA A 1 190 ? -20.309 2.724 19.576 1.00 56.50 190 ALA A CA 1
ATOM 1615 C C . ALA A 1 190 ? -19.484 1.418 19.560 1.00 56.50 190 ALA A C 1
ATOM 1617 O O . ALA A 1 190 ? -18.335 1.426 19.982 1.00 56.50 190 ALA A O 1
ATOM 1618 N N . LYS A 1 191 ? -20.029 0.298 19.054 1.00 58.44 191 LYS A N 1
ATOM 1619 C CA . LYS A 1 191 ? -19.346 -1.018 19.067 1.00 58.44 191 LYS A CA 1
ATOM 1620 C C . LYS A 1 191 ? -18.107 -1.080 18.157 1.00 58.44 191 LYS A C 1
ATOM 1622 O O . LYS A 1 191 ? -17.180 -1.852 18.388 1.00 58.44 191 LYS A O 1
ATOM 1627 N N . ASN A 1 192 ? -18.038 -0.175 17.183 1.00 62.25 192 ASN A N 1
ATOM 1628 C CA . ASN A 1 192 ? -17.049 -0.195 16.108 1.00 62.25 192 ASN A CA 1
ATOM 1629 C C . ASN A 1 192 ? -15.869 0.762 16.369 1.00 62.25 192 ASN A C 1
ATOM 1631 O O . ASN A 1 192 ? -15.300 1.314 15.427 1.00 62.25 192 ASN A O 1
ATOM 1635 N N . THR A 1 193 ? -15.527 1.020 17.636 1.00 66.81 193 THR A N 1
ATOM 1636 C CA . THR A 1 193 ? -14.448 1.950 18.007 1.00 66.81 193 THR A CA 1
ATOM 1637 C C . THR A 1 193 ? -13.297 1.253 18.713 1.00 66.81 193 THR A C 1
ATOM 1639 O O . THR A 1 193 ? -13.521 0.483 19.652 1.00 66.81 193 THR A O 1
ATOM 1642 N N . ILE A 1 194 ? -12.073 1.596 18.308 1.00 64.50 194 ILE A N 1
ATOM 1643 C CA . ILE A 1 194 ? -10.862 1.363 19.098 1.00 64.50 194 ILE A CA 1
ATOM 1644 C C . ILE A 1 194 ? -10.623 2.626 19.928 1.00 64.50 194 ILE A C 1
ATOM 1646 O O . ILE A 1 194 ? -10.673 3.733 19.395 1.00 64.50 194 ILE A O 1
ATOM 1650 N N . GLY A 1 195 ? -10.447 2.466 21.238 1.00 53.56 195 GLY A N 1
ATOM 1651 C CA . GLY A 1 195 ? -10.377 3.571 22.197 1.00 53.56 195 GLY A CA 1
ATOM 1652 C C . GLY A 1 195 ? -9.137 4.453 22.048 1.00 53.56 195 GLY A C 1
ATOM 1653 O O . GLY A 1 195 ? -9.191 5.619 22.419 1.00 53.56 195 GLY A O 1
ATOM 1654 N N . VAL A 1 196 ? -8.049 3.913 21.494 1.00 57.66 196 VAL A N 1
ATOM 1655 C CA . VAL A 1 196 ? -6.810 4.632 21.174 1.00 57.66 196 VAL A CA 1
ATOM 1656 C C . VAL A 1 196 ? -6.235 4.008 19.905 1.00 57.66 196 VAL A C 1
ATOM 1658 O O . VAL A 1 196 ? -6.112 2.785 19.831 1.00 57.66 196 VAL A O 1
ATOM 1661 N N . TRP A 1 197 ? -5.938 4.834 18.902 1.00 56.72 197 TRP A N 1
ATOM 1662 C CA . TRP A 1 197 ? -5.255 4.385 17.689 1.00 56.72 197 TRP A CA 1
ATOM 1663 C C . TRP A 1 197 ? -3.829 3.956 18.063 1.00 56.72 197 TRP A C 1
ATOM 1665 O O . TRP A 1 197 ? -3.190 4.690 18.819 1.00 56.72 197 TRP A O 1
ATOM 1675 N N . PRO A 1 198 ? -3.341 2.785 17.618 1.00 54.06 198 PRO A N 1
ATOM 1676 C CA . PRO A 1 198 ? -1.947 2.428 17.839 1.00 54.06 198 PRO A CA 1
ATOM 1677 C C . PRO A 1 198 ? -1.028 3.500 17.250 1.00 54.06 198 PRO A C 1
ATOM 1679 O O . PRO A 1 198 ? -1.385 4.152 16.265 1.00 54.06 198 PRO A O 1
ATOM 1682 N N . GLU A 1 199 ? 0.128 3.716 17.879 1.00 46.56 199 GLU A N 1
ATOM 1683 C CA . GLU A 1 199 ? 1.116 4.656 17.351 1.00 46.56 199 GLU A CA 1
ATOM 1684 C C . GLU A 1 199 ? 1.441 4.302 15.889 1.00 46.56 199 GLU A C 1
ATOM 1686 O O . GLU A 1 199 ? 1.530 3.116 15.555 1.00 46.56 199 GLU A O 1
ATOM 1691 N N . PRO A 1 200 ? 1.562 5.302 14.995 1.00 46.66 200 PRO A N 1
ATOM 1692 C CA . PRO A 1 200 ? 2.026 5.045 13.644 1.00 46.66 200 PRO A CA 1
ATOM 1693 C C . PRO A 1 200 ? 3.428 4.436 13.729 1.00 46.66 200 PRO A C 1
ATOM 1695 O O . PRO A 1 200 ? 4.342 5.068 14.255 1.00 46.66 200 PRO A O 1
ATOM 1698 N N . TYR A 1 201 ? 3.581 3.205 13.242 1.00 47.88 201 TYR A N 1
ATOM 1699 C CA . TYR A 1 201 ? 4.880 2.546 13.181 1.00 47.88 201 TYR A CA 1
ATOM 1700 C C . TYR A 1 201 ? 5.715 3.059 12.002 1.00 47.88 201 TYR A C 1
ATOM 1702 O O . TYR A 1 201 ? 5.183 3.458 10.966 1.00 47.88 201 TYR A O 1
ATOM 1710 N N . ILE A 1 202 ? 7.018 3.078 12.294 1.00 42.03 202 ILE A N 1
ATOM 1711 C CA . ILE A 1 202 ? 8.230 3.418 11.540 1.00 42.03 202 ILE A CA 1
ATOM 1712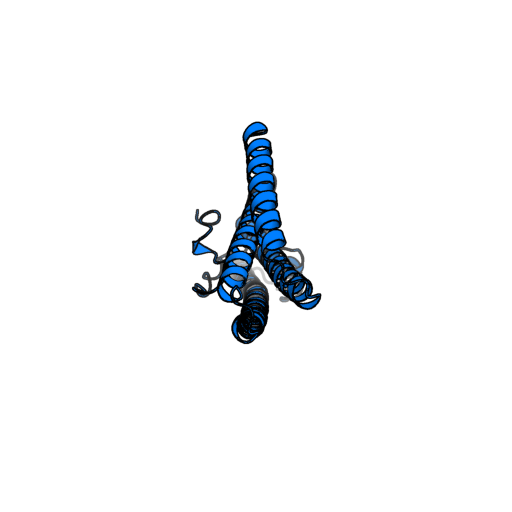 C C . ILE A 1 202 ? 8.016 3.951 10.117 1.00 42.03 202 ILE A C 1
ATOM 1714 O O . ILE A 1 202 ? 7.579 3.273 9.193 1.00 42.03 202 ILE A O 1
ATOM 1718 N N . ASP A 1 203 ? 8.452 5.195 9.963 1.00 45.75 203 ASP A N 1
ATOM 1719 C CA . ASP A 1 203 ? 8.643 5.906 8.710 1.00 45.75 203 ASP A CA 1
ATOM 1720 C C . ASP A 1 203 ? 9.665 5.153 7.835 1.00 45.75 203 ASP A C 1
ATOM 1722 O O . ASP A 1 203 ? 10.881 5.288 7.997 1.00 45.75 203 ASP A O 1
ATOM 1726 N N . LEU A 1 204 ? 9.189 4.277 6.947 1.00 51.69 204 LEU A N 1
ATOM 1727 C CA . LEU A 1 204 ? 10.058 3.599 5.988 1.00 51.69 204 LEU A CA 1
ATOM 1728 C C . LEU A 1 204 ? 10.467 4.615 4.920 1.00 51.69 204 LEU A C 1
ATOM 1730 O O . LEU A 1 204 ? 9.791 4.768 3.902 1.00 51.69 204 LEU A O 1
ATOM 1734 N N . LEU A 1 205 ? 11.598 5.284 5.160 1.00 51.59 205 LEU A N 1
ATOM 1735 C CA . LEU A 1 205 ? 12.221 6.264 4.258 1.00 51.59 205 LEU A CA 1
ATOM 1736 C C . LEU A 1 205 ? 12.384 5.753 2.811 1.00 51.59 205 LEU A C 1
ATOM 1738 O O . LEU A 1 205 ? 12.486 6.557 1.890 1.00 51.59 205 LEU A O 1
ATOM 1742 N N . THR A 1 206 ? 12.396 4.434 2.599 1.00 54.94 206 THR A N 1
ATOM 1743 C CA . THR A 1 206 ? 12.590 3.787 1.292 1.00 54.94 206 THR A CA 1
ATOM 1744 C C . THR A 1 206 ? 11.291 3.348 0.606 1.00 54.94 206 THR A C 1
ATOM 1746 O O . THR A 1 206 ? 11.297 3.036 -0.587 1.00 54.94 206 THR A O 1
ATOM 1749 N N . ASN A 1 207 ? 10.146 3.340 1.301 1.00 61.25 207 ASN A N 1
ATOM 1750 C CA . ASN A 1 207 ? 8.889 2.921 0.689 1.00 61.25 207 ASN A CA 1
ATOM 1751 C C . ASN A 1 207 ? 8.368 4.011 -0.254 1.00 61.25 207 ASN A C 1
ATOM 1753 O O . ASN A 1 207 ? 8.002 5.104 0.166 1.00 61.25 207 ASN A O 1
ATOM 1757 N N . VAL A 1 208 ? 8.250 3.695 -1.544 1.00 62.69 208 VAL A N 1
ATOM 1758 C CA . VAL A 1 208 ? 7.728 4.652 -2.529 1.00 62.69 208 VAL A CA 1
ATOM 1759 C C . VAL A 1 208 ? 6.277 5.034 -2.215 1.00 62.69 208 VAL A C 1
ATOM 1761 O O . VAL A 1 208 ? 5.860 6.141 -2.523 1.00 62.69 208 VAL A O 1
ATOM 1764 N N . PHE A 1 209 ? 5.506 4.178 -1.548 1.00 61.19 209 PHE A N 1
ATOM 1765 C CA . PHE A 1 209 ? 4.181 4.491 -1.013 1.00 61.19 209 PHE A CA 1
ATOM 1766 C C . PHE A 1 209 ? 4.251 4.896 0.474 1.00 61.19 209 PHE A C 1
ATOM 1768 O O . PHE A 1 209 ? 3.471 4.420 1.296 1.00 61.19 209 PHE A O 1
ATOM 1775 N N . ASN A 1 210 ? 5.196 5.763 0.852 1.00 63.56 210 ASN A N 1
ATOM 1776 C CA . ASN A 1 210 ? 5.319 6.228 2.235 1.00 63.56 210 ASN A CA 1
ATOM 1777 C C . ASN A 1 210 ? 4.130 7.119 2.646 1.00 63.56 210 ASN A C 1
ATOM 1779 O O . ASN A 1 210 ? 3.768 8.059 1.948 1.00 63.56 210 ASN A O 1
ATOM 1783 N N . ARG A 1 211 ? 3.559 6.878 3.828 1.00 55.84 211 ARG A N 1
ATOM 1784 C CA . ARG A 1 211 ? 2.479 7.656 4.448 1.00 55.84 211 ARG A CA 1
ATOM 1785 C C . ARG A 1 211 ? 2.753 9.168 4.523 1.00 55.84 211 ARG A C 1
ATOM 1787 O O . ARG A 1 211 ? 1.812 9.940 4.349 1.00 55.84 211 ARG A O 1
ATOM 1794 N N . TYR A 1 212 ? 3.998 9.597 4.746 1.00 54.41 212 TYR A N 1
ATOM 1795 C CA . TYR A 1 212 ? 4.347 11.013 4.961 1.00 54.41 212 TYR A CA 1
ATOM 1796 C C . TYR A 1 212 ? 4.367 11.859 3.676 1.00 54.41 212 TYR A C 1
ATOM 1798 O O . TYR A 1 212 ? 4.103 13.059 3.726 1.00 54.41 212 TYR A O 1
ATOM 1806 N N . GLU A 1 213 ? 4.577 11.249 2.503 1.00 51.16 213 GLU A N 1
ATOM 1807 C CA . GLU A 1 213 ? 4.427 11.945 1.210 1.00 51.16 213 GLU A CA 1
ATOM 1808 C C . GLU A 1 213 ? 2.949 12.232 0.877 1.00 51.16 213 GLU A C 1
ATOM 1810 O O . GLU A 1 213 ? 2.626 13.108 0.071 1.00 51.16 213 GLU A O 1
ATOM 1815 N N . TRP A 1 214 ? 2.029 11.501 1.514 1.00 48.25 214 TRP A N 1
ATOM 1816 C CA . TRP A 1 214 ? 0.594 11.537 1.257 1.00 48.25 214 TRP A CA 1
ATOM 1817 C C . TRP A 1 214 ? -0.147 12.092 2.477 1.00 48.25 214 TRP A C 1
ATOM 1819 O O . TRP A 1 214 ? -0.907 11.379 3.132 1.00 48.25 214 TRP A O 1
ATOM 1829 N N . ASN A 1 215 ? 0.004 13.401 2.726 1.00 48.06 215 ASN A N 1
ATOM 1830 C CA . ASN A 1 215 ? -0.683 14.226 3.750 1.00 48.06 215 ASN A CA 1
ATOM 1831 C C . ASN A 1 215 ? -2.240 14.232 3.679 1.00 48.06 215 ASN A C 1
ATOM 1833 O O . ASN A 1 215 ? -2.912 15.176 4.085 1.00 48.06 215 ASN A O 1
ATOM 1837 N N . TYR A 1 216 ? -2.872 13.197 3.131 1.00 44.97 216 TYR A N 1
ATOM 1838 C CA . TYR A 1 216 ? -4.326 13.057 3.043 1.00 44.97 216 TYR A CA 1
ATOM 1839 C C . TYR A 1 216 ? -4.948 12.433 4.297 1.00 44.97 216 TYR A C 1
ATOM 1841 O O . TYR A 1 216 ? -6.163 12.556 4.494 1.00 44.97 216 TYR A O 1
ATOM 1849 N N . LEU A 1 217 ? -4.141 11.746 5.112 1.00 39.72 217 LEU A N 1
ATOM 1850 C CA . LEU A 1 217 ? -4.543 11.136 6.383 1.00 39.72 217 LEU A CA 1
ATOM 1851 C C . LEU A 1 217 ? -4.190 11.986 7.606 1.00 39.72 217 LEU A C 1
ATOM 1853 O O . LEU A 1 217 ? -4.759 11.749 8.671 1.00 39.72 217 LEU A O 1
ATOM 1857 N N . SER A 1 218 ? -3.297 12.968 7.460 1.00 38.53 218 SER A N 1
ATOM 1858 C CA . SER A 1 218 ? -3.099 14.005 8.468 1.00 38.53 218 SER A CA 1
ATOM 1859 C C . SER A 1 218 ? -4.390 14.816 8.587 1.00 38.53 218 SER A C 1
ATOM 1861 O O . SER A 1 218 ? -4.863 15.414 7.614 1.00 38.53 218 SER A O 1
ATOM 1863 N N . PHE A 1 219 ? -5.000 14.727 9.764 1.00 37.28 219 PHE A N 1
ATOM 1864 C CA . PHE A 1 219 ? -5.977 15.692 10.245 1.00 37.28 219 PHE A CA 1
ATOM 1865 C C . PHE A 1 219 ? -5.267 16.975 10.659 1.00 37.28 219 PHE A C 1
ATOM 1867 O O . PHE A 1 219 ? -4.132 16.860 11.171 1.00 37.28 219 PHE A O 1
#

Secondary structure (DSSP, 8-state):
-HHHHHHHHHHHHHHHHHHHHHHHHS--S-HHHHHHHHHHHHHHHHHHHHHHHHHHHHHHHHTT---HHHHHHHHHS-------S--HHHHHHHHHHHHHHHHHHHHHHHHHHHHHHHHHHHHHHHHHHHHHHHHHHHHHHS--TTHHHHHHHHHHHHHHHHHHHHHHHHHHHHHHHHHHHHHHHT----TT--SSPPPPP---TT-TT-GGG-TTS--

Sequence (219 aa):
TRNNKQLQKFIDNFHENELFQTISTYRLNSIDQDQYINRLMSIREKQSTIYEDLLMLEMRVLCKFLPKNFDQLEKFIAPMIYSPLNNDQKTIEVRNKRYKTIQEAKRICLNVFLNSYEIQLQEYHQQYENEFLQLESHLLNNININGSCVYQQIQQHMNYQTNKLKRQVSMKIRSLRGILIKNRRRSSSAKNTIGVWPEPYIDLLTNVFNRYEWNYLSF

Foldseek 3Di:
DVVVVVVVVVVLVVVLVVLVVQLVVVPPPDPVVVVLLVQLLVLLVQLLVLLLVLLVCLLCQVLLNHPCVLVVLLVVQDDDPPDVDPDVPVVVVVVVVSVVVSLVVSQVVVVVSNVVSVVSLVVSLVVSVVSLVVLLCVLVVPPDPCSVVSNVSSVVVSVSSSVVSVVVSVVVSVVVSVVSNVVSVVDPDPSSHNPDHPDDDDQPVSRPSTPVVPCPSPD

Organism: NCBI:txid392030